Protein AF-A0A4W5QJ21-F1 (afdb_monomer_lite)

Organism: NCBI:txid62062

Sequence (201 aa):
MHASPANLFSSLVFSSLLLSCLVLSCLVLSCLLLSCLLLSSHKVQPLRNSNKGPSMALISRSCSGFLAQLSSLTHHKAFSVSAATAAIQKMTRVRVVDNSPLGSTPWHRAPRVIHVYTKNGVGKVGDRVLLAIKGGKKKALIVGHKMPGKRMNPRFDSNNVVLIEDNGNPTGTRIKVPLPTHLREMEGDYSKLLAIASRFV

Secondary structure (DSSP, 8-state):
-PPPTHHHHHHHHHHHHHHHHHHHHHHHHHHHHHHHHHHHHT----------------------SS--SS-TT------------SSB-TT-B-EE-B--HHHHS--SS--EEEEESSTTS-B-TT-EEEEEETTEEEEEEEEE-SS--STTS---SS-EEEEE-TTS-BSSS-B-SPBPGGGGGGHHHHHHHHHH---B-

Structure (mmCIF, N/CA/C/O backbone):
data_AF-A0A4W5QJ21-F1
#
_entry.id   AF-A0A4W5QJ21-F1
#
loop_
_atom_site.group_PDB
_atom_site.id
_atom_site.type_symbol
_atom_site.label_atom_id
_atom_site.label_alt_id
_atom_site.label_comp_id
_atom_site.label_asym_id
_atom_site.label_entity_id
_atom_site.label_seq_id
_atom_site.pdbx_PDB_ins_code
_atom_site.Cartn_x
_atom_site.Cartn_y
_atom_site.Cartn_z
_atom_site.occupancy
_atom_site.B_iso_or_equiv
_atom_site.auth_seq_id
_atom_site.auth_comp_id
_atom_site.auth_asym_id
_atom_site.auth_atom_id
_atom_site.pdbx_PDB_model_num
ATOM 1 N N . MET A 1 1 ? 68.358 -28.830 59.537 1.00 46.78 1 MET A N 1
ATOM 2 C CA . MET A 1 1 ? 68.152 -28.878 58.074 1.00 46.78 1 MET A CA 1
ATOM 3 C C . MET A 1 1 ? 67.385 -27.629 57.673 1.00 46.78 1 MET A C 1
ATOM 5 O O . MET A 1 1 ? 66.195 -27.532 57.932 1.00 46.78 1 MET A O 1
ATOM 9 N N . HIS A 1 2 ? 68.122 -26.623 57.201 1.00 48.22 2 HIS A N 1
ATOM 10 C CA . HIS A 1 2 ? 67.637 -25.282 56.874 1.00 48.22 2 HIS A CA 1
ATOM 11 C C . HIS A 1 2 ? 66.805 -25.310 55.586 1.00 48.22 2 HIS A C 1
ATOM 13 O O . HIS A 1 2 ? 67.337 -25.626 54.525 1.00 48.22 2 HIS A O 1
ATOM 19 N N . ALA A 1 3 ? 65.521 -24.957 55.663 1.00 54.16 3 ALA A N 1
ATOM 20 C CA . ALA A 1 3 ? 64.726 -24.653 54.478 1.00 54.16 3 ALA A CA 1
ATOM 21 C C . ALA A 1 3 ? 65.191 -23.304 53.904 1.00 54.16 3 ALA A C 1
ATOM 23 O O . ALA A 1 3 ? 65.160 -22.283 54.591 1.00 54.16 3 ALA A O 1
ATOM 24 N N . SER A 1 4 ? 65.675 -23.306 52.662 1.00 57.19 4 SER A N 1
ATOM 25 C CA . SER A 1 4 ? 66.163 -22.110 51.973 1.00 57.19 4 SER A CA 1
ATOM 26 C C . SER A 1 4 ? 65.024 -21.095 51.745 1.00 57.19 4 SER A C 1
ATOM 28 O O . SER A 1 4 ? 63.964 -21.478 51.241 1.00 57.19 4 SER A O 1
ATOM 30 N N . PRO A 1 5 ? 65.226 -19.794 52.037 1.00 59.22 5 PRO A N 1
ATOM 31 C CA . PRO A 1 5 ? 64.175 -18.765 51.981 1.00 59.22 5 PRO A CA 1
ATOM 32 C C . PRO A 1 5 ? 63.635 -18.471 50.565 1.00 59.22 5 PRO A C 1
ATOM 34 O O . PRO A 1 5 ? 62.601 -17.822 50.424 1.00 59.22 5 PRO A O 1
ATOM 37 N N . ALA A 1 6 ? 64.284 -18.984 49.513 1.00 58.16 6 ALA A N 1
ATOM 38 C CA . ALA A 1 6 ? 63.879 -18.793 48.118 1.00 58.16 6 ALA A CA 1
ATOM 39 C C . ALA A 1 6 ? 62.588 -19.550 47.729 1.00 58.16 6 ALA A C 1
ATOM 41 O O . ALA A 1 6 ? 61.830 -19.083 46.878 1.00 58.16 6 ALA A O 1
ATOM 42 N N . ASN A 1 7 ? 62.288 -20.681 48.379 1.00 56.12 7 ASN A N 1
ATOM 43 C CA . ASN A 1 7 ? 61.118 -21.502 48.032 1.00 56.12 7 ASN A CA 1
ATOM 44 C C . ASN A 1 7 ? 59.804 -20.948 48.610 1.00 56.12 7 ASN A C 1
ATOM 46 O O . ASN A 1 7 ? 58.737 -21.162 48.035 1.00 56.12 7 ASN A O 1
ATOM 50 N N . LEU A 1 8 ? 59.872 -20.189 49.711 1.00 57.94 8 LEU A N 1
ATOM 51 C CA . LEU A 1 8 ? 58.692 -19.575 50.325 1.00 57.94 8 LEU A CA 1
ATOM 52 C C . LEU A 1 8 ? 58.179 -18.387 49.494 1.00 57.94 8 LEU A C 1
ATOM 54 O O . LEU A 1 8 ? 56.974 -18.241 49.298 1.00 57.94 8 LEU A O 1
ATOM 58 N N . PHE A 1 9 ? 59.097 -17.580 48.952 1.00 59.62 9 PHE A N 1
ATOM 59 C CA . PHE A 1 9 ? 58.762 -16.426 48.115 1.00 59.62 9 PHE A CA 1
ATOM 60 C C . PHE A 1 9 ? 58.091 -16.839 46.800 1.00 59.62 9 PHE A C 1
ATOM 62 O O . PHE A 1 9 ? 57.066 -16.269 46.437 1.00 59.62 9 PHE A O 1
ATOM 69 N N . SER A 1 10 ? 58.599 -17.874 46.122 1.00 61.25 10 SER A N 1
ATOM 70 C CA . SER A 1 10 ? 57.988 -18.379 44.881 1.00 61.25 10 SER A CA 1
ATOM 71 C C . SER A 1 10 ? 56.571 -18.932 45.113 1.00 61.25 10 SER A C 1
ATOM 73 O O . SER A 1 10 ? 55.642 -18.610 44.374 1.00 61.25 10 SER A O 1
ATOM 75 N N . SER A 1 11 ? 56.365 -19.671 46.210 1.00 61.16 11 SER A N 1
ATOM 76 C CA . SER A 1 11 ? 55.056 -20.202 46.627 1.00 61.16 11 SER A CA 1
ATOM 77 C C . SER A 1 11 ? 54.016 -19.102 46.912 1.00 61.16 11 SER A C 1
ATOM 79 O O . SER A 1 11 ? 52.852 -19.203 46.512 1.00 61.16 11 SER A O 1
ATOM 81 N N . LEU A 1 12 ? 54.422 -18.022 47.588 1.00 61.88 12 LEU A N 1
ATOM 82 C CA . LEU A 1 12 ? 53.555 -16.875 47.894 1.00 61.88 12 LEU A CA 1
ATOM 83 C C . LEU A 1 12 ? 53.191 -16.056 46.642 1.00 61.88 12 LEU A C 1
ATOM 85 O O . LEU A 1 12 ? 52.054 -15.601 46.498 1.00 61.88 12 LEU A O 1
ATOM 89 N N . VAL A 1 13 ? 54.119 -15.910 45.694 1.00 66.88 13 VAL A N 1
ATOM 90 C CA . VAL A 1 13 ? 53.849 -15.221 44.420 1.00 66.88 13 VAL A CA 1
ATOM 91 C C . VAL A 1 13 ? 52.933 -16.061 43.522 1.00 66.88 13 VAL A C 1
ATOM 93 O O . VAL A 1 13 ? 52.013 -15.528 42.907 1.00 66.88 13 VAL A O 1
ATOM 96 N N . PHE A 1 14 ? 53.105 -17.385 43.495 1.00 68.44 14 PHE A N 1
ATOM 97 C CA . PHE A 1 14 ? 52.260 -18.266 42.685 1.00 68.44 14 PHE A CA 1
ATOM 98 C C . PHE A 1 14 ? 50.820 -18.349 43.218 1.00 68.44 14 PHE A C 1
ATOM 100 O O . PHE A 1 14 ? 49.860 -18.288 42.450 1.00 68.44 14 PHE A O 1
ATOM 107 N N . SER A 1 15 ? 50.650 -18.415 44.542 1.00 69.62 15 SER A N 1
ATOM 108 C CA . SER A 1 15 ? 49.324 -18.423 45.178 1.00 69.62 15 SER A CA 1
ATOM 109 C C . SER A 1 15 ? 48.580 -17.092 45.026 1.00 69.62 15 SER A C 1
ATOM 111 O O . SER A 1 15 ? 47.376 -17.100 44.769 1.00 69.62 15 SER A O 1
ATOM 113 N N . SER A 1 16 ? 49.275 -15.952 45.098 1.00 67.44 16 SER A N 1
ATOM 114 C CA . SER A 1 16 ? 48.667 -14.630 44.875 1.00 67.44 16 SER A CA 1
ATOM 115 C C . SER A 1 16 ? 48.273 -14.387 43.413 1.00 67.44 16 SER A C 1
ATOM 117 O O . SER A 1 16 ? 47.190 -13.853 43.158 1.00 67.44 16 SER A O 1
ATOM 119 N N . LEU A 1 17 ? 49.072 -14.852 42.443 1.00 67.75 17 LEU A N 1
ATOM 120 C CA . LEU A 1 17 ? 48.701 -14.800 41.023 1.00 67.75 17 LEU A CA 1
ATOM 121 C C . LEU A 1 17 ? 47.445 -15.634 40.737 1.00 67.75 17 LEU A C 1
ATOM 123 O O . LEU A 1 17 ? 46.527 -15.145 40.077 1.00 67.75 17 LEU A O 1
ATOM 127 N N . LEU A 1 18 ? 47.357 -16.849 41.286 1.00 72.06 18 LEU A N 1
ATOM 128 C CA . LEU A 1 18 ? 46.180 -17.709 41.123 1.00 72.06 18 LEU A CA 1
ATOM 129 C C . LEU A 1 18 ? 44.924 -17.105 41.765 1.00 72.06 18 LEU A C 1
ATOM 131 O O . LEU A 1 18 ? 43.860 -17.117 41.142 1.00 72.06 18 LEU A O 1
ATOM 135 N N . LEU A 1 19 ? 45.044 -16.514 42.960 1.00 72.50 19 LEU A N 1
ATOM 136 C CA . LEU A 1 19 ? 43.925 -15.832 43.617 1.00 72.50 19 LEU A CA 1
ATOM 137 C C . LEU A 1 19 ? 43.445 -14.624 42.804 1.00 72.50 19 LEU A C 1
ATOM 139 O O . LEU A 1 19 ? 42.242 -14.449 42.624 1.00 72.50 19 LEU A O 1
ATOM 143 N N . SER A 1 20 ? 44.366 -13.828 42.253 1.00 73.62 20 SER A N 1
ATOM 144 C CA . SER A 1 20 ? 44.002 -12.681 41.413 1.00 73.62 20 SER A CA 1
ATOM 145 C C . SER A 1 20 ? 43.279 -13.112 40.129 1.00 73.62 20 SER A C 1
ATOM 147 O O . SER A 1 20 ? 42.248 -12.538 39.782 1.00 73.62 20 SER A O 1
ATOM 149 N N . CYS A 1 21 ? 43.727 -14.191 39.477 1.00 64.75 21 CYS A N 1
ATOM 150 C CA . CYS A 1 21 ? 43.084 -14.726 38.274 1.00 64.75 21 CYS A CA 1
ATOM 151 C C . CYS A 1 21 ? 41.678 -15.276 38.558 1.00 64.75 21 CYS A C 1
ATOM 153 O O . CYS A 1 21 ? 40.754 -15.085 37.758 1.00 64.75 21 CYS A O 1
ATOM 155 N N . LEU A 1 22 ? 41.486 -15.928 39.708 1.00 71.88 22 LEU A N 1
ATOM 156 C CA . LEU A 1 22 ? 40.178 -16.440 40.112 1.00 71.88 22 LEU A CA 1
ATOM 157 C C . LEU A 1 22 ? 39.193 -15.295 40.402 1.00 71.88 22 LEU A C 1
ATOM 159 O O . LEU A 1 22 ? 38.038 -15.354 39.989 1.00 71.88 22 LEU A O 1
ATOM 163 N N . VAL A 1 23 ? 39.655 -14.208 41.027 1.00 77.62 23 VAL A N 1
ATOM 164 C CA . VAL A 1 23 ? 38.819 -13.026 41.293 1.00 77.62 23 VAL A CA 1
ATOM 165 C C . VAL A 1 23 ? 38.463 -12.287 39.999 1.00 77.62 23 VAL A C 1
ATOM 167 O O . VAL A 1 23 ? 37.296 -11.946 39.800 1.00 77.62 23 VAL A O 1
ATOM 170 N N . LEU A 1 24 ? 39.421 -12.089 39.083 1.00 71.44 24 LEU A N 1
ATOM 171 C CA . LEU A 1 24 ? 39.154 -11.429 37.799 1.00 71.44 24 LEU A CA 1
ATOM 172 C C . LEU A 1 24 ? 38.172 -12.232 36.935 1.00 71.44 24 LEU A C 1
ATOM 174 O O . LEU A 1 24 ? 37.243 -11.657 36.368 1.00 71.44 24 LEU A O 1
ATOM 178 N N . SER A 1 25 ? 38.326 -13.557 36.865 1.00 73.75 25 SER A N 1
ATOM 179 C CA . SER A 1 25 ? 37.395 -14.409 36.114 1.00 73.75 25 SER A CA 1
ATOM 180 C C . SER A 1 25 ? 35.981 -14.392 36.711 1.00 73.75 25 SER A C 1
ATOM 182 O O . SER A 1 25 ? 35.011 -14.284 35.960 1.00 73.75 25 SER A O 1
ATOM 184 N N . CYS A 1 26 ? 35.842 -14.383 38.042 1.00 66.38 26 CYS A N 1
ATOM 185 C CA . CYS A 1 26 ? 34.543 -14.266 38.714 1.00 66.38 26 CYS A CA 1
ATOM 186 C C . CYS A 1 26 ? 33.870 -12.901 38.494 1.00 66.38 26 CYS A C 1
ATOM 188 O O . CYS A 1 26 ? 32.649 -12.831 38.314 1.00 66.38 26 CYS A O 1
ATOM 190 N N . LEU A 1 27 ? 34.642 -11.810 38.475 1.00 72.25 27 LEU A N 1
ATOM 191 C CA . LEU A 1 27 ? 34.108 -10.470 38.231 1.00 72.25 27 LEU A CA 1
ATOM 192 C C . LEU A 1 27 ? 33.607 -10.325 36.786 1.00 72.25 27 LEU A C 1
ATOM 194 O O . LEU A 1 27 ? 32.530 -9.780 36.553 1.00 72.25 27 LEU A O 1
ATOM 198 N N . VAL A 1 28 ? 34.327 -10.889 35.812 1.00 78.69 28 VAL A N 1
ATOM 199 C CA . VAL A 1 28 ? 33.892 -10.889 34.406 1.00 78.69 28 VAL A CA 1
ATOM 200 C C . VAL A 1 28 ? 32.636 -11.744 34.223 1.00 78.69 28 VAL A C 1
ATOM 202 O O . VAL A 1 28 ? 31.694 -11.309 33.558 1.00 78.69 28 VAL A O 1
ATOM 205 N N . LEU A 1 29 ? 32.574 -12.924 34.850 1.00 73.06 29 LEU A N 1
ATOM 206 C CA . LEU A 1 29 ? 31.425 -13.825 34.732 1.00 73.06 29 LEU A CA 1
ATOM 207 C C . LEU A 1 29 ? 30.160 -13.232 35.373 1.00 73.06 29 LEU A C 1
ATOM 209 O O . LEU A 1 29 ? 29.079 -13.301 34.789 1.00 73.06 29 LEU A O 1
ATOM 213 N N . SER A 1 30 ? 30.292 -12.588 36.537 1.00 75.06 30 SER A N 1
ATOM 214 C CA . SER A 1 30 ? 29.173 -11.894 37.191 1.00 75.06 30 SER A CA 1
ATOM 215 C C . SER A 1 30 ? 28.701 -10.671 36.396 1.00 75.06 30 SER A C 1
ATOM 217 O O . SER A 1 30 ? 27.494 -10.481 36.249 1.00 75.06 30 SER A O 1
ATOM 219 N N . CYS A 1 31 ? 29.610 -9.896 35.794 1.00 61.59 31 CYS A N 1
ATOM 220 C CA . CYS A 1 31 ? 29.249 -8.774 34.918 1.00 61.59 31 CYS A CA 1
ATOM 221 C C . CYS A 1 31 ? 28.533 -9.235 33.637 1.00 61.59 31 CYS A C 1
ATOM 223 O O . CYS A 1 31 ? 27.565 -8.606 33.192 1.00 61.59 31 CYS A O 1
ATOM 225 N N . LEU A 1 32 ? 28.966 -10.356 33.051 1.00 66.56 32 LEU A N 1
ATOM 226 C CA . LEU A 1 32 ? 28.324 -10.929 31.869 1.00 66.56 32 LEU A CA 1
ATOM 227 C C . LEU A 1 32 ? 26.920 -11.463 32.198 1.00 66.56 32 LEU A C 1
ATOM 229 O O . LEU A 1 32 ? 25.979 -11.242 31.440 1.00 66.56 32 LEU A O 1
ATOM 233 N N . LEU A 1 33 ? 26.740 -12.084 33.367 1.00 71.75 33 LEU A N 1
ATOM 234 C CA . LEU A 1 33 ? 25.422 -12.518 33.839 1.00 71.75 33 LEU A CA 1
ATOM 235 C C . LEU A 1 33 ? 24.490 -11.336 34.135 1.00 71.75 33 LEU A C 1
ATOM 237 O O . LEU A 1 33 ? 23.324 -11.364 33.736 1.00 71.75 33 LEU A O 1
ATOM 241 N N . LEU A 1 34 ? 24.991 -10.279 34.780 1.00 66.69 34 LEU A N 1
ATOM 242 C CA . LEU A 1 34 ? 24.184 -9.110 35.136 1.00 66.69 34 LEU A CA 1
ATOM 243 C C . LEU A 1 34 ? 23.750 -8.312 33.896 1.00 66.69 34 LEU A C 1
ATOM 245 O O . LEU A 1 34 ? 22.599 -7.887 33.802 1.00 66.69 34 LEU A O 1
ATOM 249 N N . SER A 1 35 ? 24.631 -8.177 32.901 1.00 65.19 35 SER A N 1
ATOM 250 C CA . SER A 1 35 ? 24.286 -7.572 31.607 1.00 65.19 35 SER A CA 1
ATOM 251 C C . SER A 1 35 ? 23.267 -8.411 30.825 1.00 65.19 35 SER A C 1
ATOM 253 O O . SER A 1 35 ? 22.330 -7.846 30.260 1.00 65.19 35 SER A O 1
ATOM 255 N N . CYS A 1 36 ? 23.355 -9.746 30.862 1.00 56.75 36 CYS A N 1
ATOM 256 C CA . CYS A 1 36 ? 22.352 -10.636 30.261 1.00 56.75 36 CYS A CA 1
ATOM 257 C C . CYS A 1 36 ? 20.976 -10.548 30.956 1.00 56.75 36 CYS A C 1
ATOM 259 O O . CYS A 1 36 ? 19.933 -10.571 30.290 1.00 56.75 36 CYS A O 1
ATOM 261 N N . LEU A 1 37 ? 20.956 -10.406 32.286 1.00 59.94 37 LEU A N 1
ATOM 262 C CA . LEU A 1 37 ? 19.738 -10.194 33.082 1.00 59.94 37 LEU A CA 1
ATOM 263 C C . LEU A 1 37 ? 19.096 -8.823 32.813 1.00 59.94 37 LEU A C 1
ATOM 265 O O . LEU A 1 37 ? 17.871 -8.729 32.674 1.00 59.94 37 LEU A O 1
ATOM 269 N N . LEU A 1 38 ? 19.904 -7.769 32.661 1.00 56.91 38 LEU A N 1
ATOM 270 C CA . LEU A 1 38 ? 19.413 -6.438 32.292 1.00 56.91 38 LEU A CA 1
ATOM 271 C C . LEU A 1 38 ? 18.863 -6.401 30.862 1.00 56.91 38 LEU A C 1
ATOM 273 O O . LEU A 1 38 ? 17.805 -5.813 30.629 1.00 56.91 38 LEU A O 1
ATOM 277 N N . LEU A 1 39 ? 19.502 -7.096 29.915 1.00 56.16 39 LEU A N 1
ATOM 278 C CA . LEU A 1 39 ? 19.000 -7.192 28.542 1.00 56.16 39 LEU A CA 1
ATOM 279 C C . LEU A 1 39 ? 17.694 -8.001 28.452 1.00 56.16 39 LEU A C 1
ATOM 281 O O . LEU A 1 39 ? 16.846 -7.706 27.609 1.00 56.16 39 LEU A O 1
ATOM 285 N N . SER A 1 40 ? 17.483 -8.964 29.359 1.00 51.50 40 SER A N 1
ATOM 286 C CA . SER A 1 40 ? 16.204 -9.681 29.484 1.00 51.50 40 SER A CA 1
ATOM 287 C C . SER A 1 40 ? 15.079 -8.813 30.062 1.00 51.50 40 SER A C 1
ATOM 289 O O . SER A 1 40 ? 13.920 -8.993 29.687 1.00 51.50 40 SER A O 1
ATOM 291 N N . SER A 1 41 ? 15.401 -7.842 30.923 1.00 51.81 41 SER A N 1
ATOM 292 C CA . SER A 1 41 ? 14.412 -6.940 31.539 1.00 51.81 41 SER A CA 1
ATOM 293 C C . SER A 1 41 ? 13.955 -5.801 30.620 1.00 51.81 41 SER A C 1
ATOM 295 O O . SER A 1 41 ? 12.899 -5.217 30.850 1.00 51.81 41 SER A O 1
ATOM 297 N N . HIS A 1 42 ? 14.685 -5.505 29.538 1.00 41.44 42 HIS A N 1
ATOM 298 C CA . HIS A 1 42 ? 14.342 -4.407 28.627 1.00 41.44 42 HIS A CA 1
ATOM 299 C C . HIS A 1 42 ? 13.381 -4.796 27.490 1.00 41.44 42 HIS A C 1
ATOM 301 O O . HIS A 1 42 ? 13.282 -4.096 26.474 1.00 41.44 42 HIS A O 1
ATOM 307 N N . LYS A 1 43 ? 12.615 -5.887 27.651 1.00 40.31 43 LYS A N 1
ATOM 308 C CA . LYS A 1 43 ? 11.473 -6.182 26.778 1.00 40.31 43 LYS A CA 1
ATOM 309 C C . LYS A 1 43 ? 10.365 -5.165 27.060 1.00 40.31 43 LYS A C 1
ATOM 311 O O . LYS A 1 43 ? 9.488 -5.365 27.893 1.00 40.31 43 LYS A O 1
ATOM 316 N N . VAL A 1 44 ? 10.480 -4.052 26.340 1.00 43.06 44 VAL A N 1
ATOM 317 C CA . VAL A 1 44 ? 9.519 -2.963 26.193 1.00 43.06 44 VAL A CA 1
ATOM 318 C C . VAL A 1 44 ? 8.089 -3.503 26.202 1.00 43.06 44 VAL A C 1
ATOM 320 O O . VAL A 1 44 ? 7.734 -4.417 25.454 1.00 43.06 44 VAL A O 1
ATOM 323 N N . GLN A 1 45 ? 7.299 -2.903 27.085 1.00 37.06 45 GLN A N 1
ATOM 324 C CA . GLN A 1 45 ? 5.882 -3.138 27.310 1.00 37.06 45 GLN A CA 1
ATOM 325 C C . GLN A 1 45 ? 5.098 -3.181 25.986 1.00 37.06 45 GLN A C 1
ATOM 327 O O . GLN A 1 45 ? 5.108 -2.198 25.242 1.00 37.06 45 GLN A O 1
ATOM 332 N N . PRO A 1 46 ? 4.339 -4.248 25.688 1.00 37.53 46 PRO A N 1
ATOM 333 C CA . PRO A 1 46 ? 3.171 -4.099 24.846 1.00 37.53 46 PRO A CA 1
ATOM 334 C C . PRO A 1 46 ? 2.030 -3.546 25.707 1.00 37.53 46 PRO A C 1
ATOM 336 O O . PRO A 1 46 ? 1.740 -4.058 26.790 1.00 37.53 46 PRO A O 1
ATOM 339 N N . LEU A 1 47 ? 1.392 -2.487 25.208 1.00 42.12 47 LEU A N 1
ATOM 340 C CA . LEU A 1 47 ? 0.149 -1.927 25.732 1.00 42.12 47 LEU A CA 1
ATOM 341 C C . LEU A 1 47 ? -0.844 -3.048 26.069 1.00 42.12 47 LEU A C 1
ATOM 343 O O . LEU A 1 47 ? -1.329 -3.776 25.201 1.00 42.12 47 LEU A O 1
ATOM 347 N N . ARG A 1 48 ? -1.107 -3.171 27.370 1.00 35.53 48 ARG A N 1
ATOM 348 C CA . ARG A 1 48 ? -2.058 -4.082 28.000 1.00 35.53 48 ARG A CA 1
ATOM 349 C C . ARG A 1 48 ? -3.470 -3.681 27.566 1.00 35.53 48 ARG A C 1
ATOM 351 O O . ARG A 1 48 ? -4.021 -2.730 28.109 1.00 35.53 48 ARG A O 1
ATOM 358 N N . ASN A 1 49 ? -4.058 -4.399 26.606 1.00 35.34 49 ASN A N 1
ATOM 359 C CA . ASN A 1 49 ? -5.500 -4.336 26.375 1.00 35.34 49 ASN A CA 1
ATOM 360 C C . ASN A 1 49 ? -6.181 -5.483 27.127 1.00 35.34 49 ASN A C 1
ATOM 362 O O . ASN A 1 49 ? -5.843 -6.653 26.951 1.00 35.34 49 ASN A O 1
ATOM 366 N N . SER A 1 50 ? -7.100 -5.103 28.006 1.00 44.31 50 SER A N 1
ATOM 367 C CA . SER A 1 50 ? -7.888 -5.981 28.861 1.00 44.31 50 SER A CA 1
ATOM 368 C C . SER A 1 50 ? -8.850 -6.810 28.017 1.00 44.31 50 SER A C 1
ATOM 370 O O . SER A 1 50 ? -9.680 -6.241 27.319 1.00 44.31 50 SER A O 1
ATOM 372 N N . ASN A 1 51 ? -8.752 -8.137 28.098 1.00 37.06 51 ASN A N 1
ATOM 373 C CA . ASN A 1 51 ? -9.900 -9.036 28.009 1.00 37.06 51 ASN A CA 1
ATOM 374 C C . ASN A 1 51 ? -9.580 -10.315 28.789 1.00 37.06 51 ASN A C 1
ATOM 376 O O . ASN A 1 51 ? -8.564 -10.971 28.568 1.00 37.06 51 ASN A O 1
ATOM 380 N N . LYS A 1 52 ? -10.434 -10.582 29.776 1.00 41.00 52 LYS A N 1
ATOM 381 C CA . LYS A 1 52 ? -10.329 -11.631 30.790 1.00 41.00 52 LYS A CA 1
ATOM 382 C C . LYS A 1 52 ? -10.614 -13.017 30.196 1.00 41.00 52 LYS A C 1
ATOM 384 O O . LYS A 1 52 ? -11.533 -13.166 29.400 1.00 41.00 52 LYS A O 1
ATOM 389 N N . GLY A 1 53 ? -9.894 -14.018 30.696 1.00 32.91 53 GLY A N 1
ATOM 390 C CA . GLY A 1 53 ? -10.227 -15.445 30.647 1.00 32.91 53 GLY A CA 1
ATOM 391 C C . GLY A 1 53 ? -9.354 -16.181 31.679 1.00 32.91 53 GLY A C 1
ATOM 392 O O . GLY A 1 53 ? -8.150 -15.921 31.689 1.00 32.91 53 GLY A O 1
ATOM 393 N N . PRO A 1 54 ? -9.908 -16.988 32.606 1.00 42.56 54 PRO A N 1
ATOM 394 C CA . PRO A 1 54 ? -9.165 -17.466 33.770 1.00 42.56 54 PRO A CA 1
ATOM 395 C C . PRO A 1 54 ? -8.550 -18.865 33.586 1.00 42.56 54 PRO A C 1
ATOM 397 O O . PRO A 1 54 ? -9.075 -19.693 32.854 1.00 42.56 54 PRO A O 1
ATOM 400 N N . SER A 1 55 ? -7.505 -19.102 34.386 1.00 33.81 55 SER A N 1
ATOM 401 C CA . SER A 1 55 ? -7.113 -20.376 35.013 1.00 33.81 55 SER A CA 1
ATOM 402 C C . SER A 1 55 ? -6.606 -21.531 34.135 1.00 33.81 55 SER A C 1
ATOM 404 O O . SER A 1 55 ? -7.353 -22.147 33.389 1.00 33.81 55 SER A O 1
ATOM 406 N N . MET A 1 56 ? -5.343 -21.925 34.326 1.00 33.75 56 MET A N 1
ATOM 407 C CA . MET A 1 56 ? -4.982 -23.010 35.256 1.00 33.75 56 MET A CA 1
ATOM 408 C C . MET A 1 56 ? -3.456 -23.061 35.406 1.00 33.75 56 MET A C 1
ATOM 410 O O . MET A 1 56 ? -2.705 -23.053 34.433 1.00 33.75 56 MET A O 1
ATOM 414 N N . ALA A 1 57 ? -3.016 -23.044 36.659 1.00 36.47 57 ALA A N 1
ATOM 415 C CA . ALA A 1 57 ? -1.625 -23.079 37.073 1.00 36.47 57 ALA A CA 1
ATOM 416 C C . ALA A 1 57 ? -1.124 -24.518 37.283 1.00 36.47 57 ALA A C 1
ATOM 418 O O . ALA A 1 57 ? -1.915 -25.436 37.476 1.00 36.47 57 ALA A O 1
ATOM 419 N N . LEU A 1 58 ? 0.207 -24.614 37.380 1.00 40.62 58 LEU A N 1
ATOM 420 C CA . LEU A 1 58 ? 1.013 -25.669 38.005 1.00 40.62 58 LEU A CA 1
ATOM 421 C C . LEU A 1 58 ? 1.118 -27.022 37.287 1.00 40.62 58 LEU A C 1
ATOM 423 O O . LEU A 1 58 ? 0.216 -27.838 37.390 1.00 40.62 58 LEU A O 1
ATOM 427 N N . ILE A 1 59 ? 2.321 -27.327 36.774 1.00 40.81 59 ILE A N 1
ATOM 428 C CA . ILE A 1 59 ? 3.031 -28.565 37.143 1.00 40.81 59 ILE A CA 1
ATOM 429 C C . ILE A 1 59 ? 4.511 -28.248 37.412 1.00 40.81 59 ILE A C 1
ATOM 431 O O . ILE A 1 59 ? 5.154 -27.437 36.750 1.00 40.81 59 ILE A O 1
ATOM 435 N N . SER A 1 60 ? 4.969 -28.881 38.484 1.00 37.62 60 SER A N 1
ATOM 436 C CA . SER A 1 60 ? 6.197 -28.749 39.251 1.00 37.62 60 SER A CA 1
ATOM 437 C C . SER A 1 60 ? 7.450 -29.345 38.587 1.00 37.62 60 SER A C 1
ATOM 439 O O . SER A 1 60 ? 7.385 -30.349 37.892 1.00 37.62 60 SER A O 1
ATOM 441 N N . ARG A 1 61 ? 8.579 -28.690 38.894 1.00 39.50 61 ARG A N 1
ATOM 442 C CA . ARG A 1 61 ? 9.950 -29.151 39.217 1.00 39.50 61 ARG A CA 1
ATOM 443 C C . ARG A 1 61 ? 10.442 -30.550 38.782 1.00 39.50 61 ARG A C 1
ATOM 445 O O . ARG A 1 61 ? 9.808 -31.568 39.004 1.00 39.50 61 ARG A O 1
ATOM 452 N N . SER A 1 62 ? 11.729 -30.505 38.416 1.00 43.50 62 SER A N 1
ATOM 453 C CA . SER A 1 62 ? 12.785 -31.531 38.425 1.00 43.50 62 SER A CA 1
ATOM 454 C C . SER A 1 62 ? 12.803 -32.575 37.309 1.00 43.50 62 SER A C 1
ATOM 456 O O . SER A 1 62 ? 12.286 -33.675 37.449 1.00 43.50 62 SER A O 1
ATOM 458 N N . CYS A 1 63 ? 13.575 -32.269 36.267 1.00 35.97 63 CYS A N 1
ATOM 459 C CA . CYS A 1 63 ? 14.475 -33.241 35.649 1.00 35.97 63 CYS A CA 1
ATOM 460 C C . CYS A 1 63 ? 15.736 -32.497 35.208 1.00 35.97 63 CYS A C 1
ATOM 462 O O . CYS A 1 63 ? 15.783 -31.850 34.162 1.00 35.97 63 CYS A O 1
ATOM 464 N N . SER A 1 64 ? 16.734 -32.528 36.086 1.00 43.59 64 SER A N 1
ATOM 465 C CA . SER A 1 64 ? 18.088 -32.076 35.804 1.00 43.59 64 SER A CA 1
ATOM 466 C C . SER A 1 64 ? 18.771 -33.086 34.887 1.00 43.59 64 SER A C 1
ATOM 468 O O . SER A 1 64 ? 18.811 -34.268 35.200 1.00 43.59 64 SER A O 1
ATOM 470 N N . GLY A 1 65 ? 19.302 -32.571 33.779 1.00 46.53 65 GLY A N 1
ATOM 471 C CA . GLY A 1 65 ? 20.524 -33.020 33.114 1.00 46.53 65 GLY A CA 1
ATOM 472 C C . GLY A 1 65 ? 20.693 -34.511 32.844 1.00 46.53 65 GLY A C 1
ATOM 473 O O . GLY A 1 65 ? 21.260 -35.196 33.675 1.00 46.53 65 GLY A O 1
ATOM 474 N N . PHE A 1 66 ? 20.345 -34.957 31.632 1.00 40.44 66 PHE A N 1
ATOM 475 C CA . PHE A 1 66 ? 21.186 -35.884 30.846 1.00 40.44 66 PHE A CA 1
ATOM 476 C C . PHE A 1 66 ? 20.770 -35.963 29.356 1.00 40.44 66 PHE A C 1
ATOM 478 O O . PHE A 1 66 ? 20.846 -37.010 28.729 1.00 40.44 66 PHE A O 1
ATOM 485 N N . LEU A 1 67 ? 20.318 -34.848 28.761 1.00 42.72 67 LEU A N 1
ATOM 486 C CA . LEU A 1 67 ? 19.993 -34.748 27.321 1.00 42.72 67 LEU A CA 1
ATOM 487 C C . LEU A 1 67 ? 20.441 -33.405 26.700 1.00 42.72 67 LEU A C 1
ATOM 489 O O . LEU A 1 67 ? 19.842 -32.909 25.752 1.00 42.72 67 LEU A O 1
ATOM 493 N N . ALA A 1 68 ? 21.497 -32.782 27.230 1.00 43.53 68 ALA A N 1
ATOM 494 C CA . ALA A 1 68 ? 21.960 -31.463 26.778 1.00 43.53 68 ALA A CA 1
ATOM 495 C C . ALA A 1 68 ? 23.087 -31.506 25.722 1.00 43.53 68 ALA A C 1
ATOM 497 O O . ALA A 1 68 ? 23.767 -30.501 25.534 1.00 43.53 68 ALA A O 1
ATOM 498 N N . GLN A 1 69 ? 23.312 -32.636 25.034 1.00 45.81 69 GLN A N 1
ATOM 499 C CA . GLN A 1 69 ?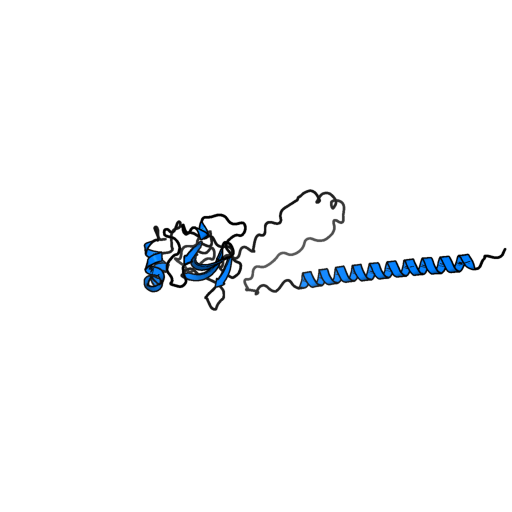 24.501 -32.802 24.179 1.00 45.81 69 GLN A CA 1
ATOM 500 C C . GLN A 1 69 ? 24.234 -33.337 22.761 1.00 45.81 69 GLN A C 1
ATOM 502 O O . GLN A 1 69 ? 25.082 -34.002 22.179 1.00 45.81 69 GLN A O 1
ATOM 507 N N . LEU A 1 70 ? 23.079 -33.004 22.169 1.00 44.94 70 LEU A N 1
ATOM 508 C CA . LEU A 1 70 ? 22.750 -33.345 20.769 1.00 44.94 70 LEU A CA 1
ATOM 509 C C . LEU A 1 70 ? 22.071 -32.214 19.968 1.00 44.94 70 LEU A C 1
ATOM 511 O O . LEU A 1 70 ? 21.542 -32.447 18.888 1.00 44.94 70 LEU A O 1
ATOM 515 N N . SER A 1 71 ? 22.106 -30.965 20.436 1.00 47.09 71 SER A N 1
ATOM 516 C CA . SER A 1 71 ? 21.465 -29.825 19.751 1.00 47.09 71 SER A CA 1
ATOM 517 C C . SER A 1 71 ? 22.357 -29.089 18.732 1.00 47.09 71 SER A C 1
ATOM 519 O O . SER A 1 71 ? 21.914 -28.120 18.118 1.00 47.09 71 SER A O 1
ATOM 521 N N . SER A 1 72 ? 23.593 -29.545 18.488 1.00 50.69 72 SER A N 1
ATOM 522 C CA . SER A 1 72 ? 24.566 -28.835 17.632 1.00 50.69 72 SER A CA 1
ATOM 523 C C . SER A 1 72 ? 24.436 -29.086 16.115 1.00 50.69 72 SER A C 1
ATOM 525 O O . SER A 1 72 ? 25.249 -28.566 15.354 1.00 50.69 72 SER A O 1
ATOM 527 N N . LEU A 1 73 ? 23.441 -29.841 15.632 1.00 51.06 73 LEU A N 1
ATOM 528 C CA . LEU A 1 73 ? 23.279 -30.132 14.192 1.00 51.06 73 LEU A CA 1
ATOM 529 C C . LEU A 1 73 ? 21.932 -29.721 13.599 1.00 51.06 73 LEU A C 1
ATOM 531 O O . LEU A 1 73 ? 21.549 -30.179 12.526 1.00 51.06 73 LEU A O 1
ATOM 535 N N . THR A 1 74 ? 21.230 -28.789 14.231 1.00 52.53 74 THR A N 1
ATOM 536 C CA . THR A 1 74 ? 20.116 -28.122 13.565 1.00 52.53 74 THR A CA 1
ATOM 537 C C . THR A 1 74 ? 20.457 -26.659 13.362 1.00 52.53 74 THR A C 1
ATOM 539 O O . THR A 1 74 ? 20.184 -25.814 14.214 1.00 52.53 74 THR A O 1
ATOM 542 N N . HIS A 1 75 ? 21.014 -26.341 12.190 1.00 45.81 75 HIS A N 1
ATOM 543 C CA . HIS A 1 75 ? 20.924 -25.005 11.601 1.00 45.81 75 HIS A CA 1
ATOM 544 C C . HIS A 1 75 ? 19.448 -24.692 11.289 1.00 45.81 75 HIS A C 1
ATOM 546 O O . HIS A 1 75 ? 19.047 -24.510 10.141 1.00 45.81 75 HIS A O 1
ATOM 552 N N . HIS A 1 76 ? 18.605 -24.611 12.318 1.00 51.62 76 HIS A N 1
ATOM 553 C CA . HIS A 1 76 ? 17.319 -23.960 12.189 1.00 51.62 76 HIS A CA 1
ATOM 554 C C . HIS A 1 76 ? 17.623 -22.480 11.988 1.00 51.62 76 HIS A C 1
ATOM 556 O O . HIS A 1 76 ? 17.917 -21.744 12.929 1.00 51.62 76 HIS A O 1
ATOM 562 N N . LYS A 1 77 ? 17.596 -22.034 10.727 1.00 50.03 77 LYS A N 1
ATOM 563 C CA . LYS A 1 77 ? 17.452 -20.614 10.417 1.00 50.03 77 LYS A CA 1
ATOM 564 C C . LYS A 1 77 ? 16.252 -20.139 11.231 1.00 50.03 77 LYS A C 1
ATOM 566 O O . LYS A 1 77 ? 15.134 -20.584 10.985 1.00 50.03 77 LYS A O 1
ATOM 571 N N . ALA A 1 78 ? 16.483 -19.276 12.217 1.00 51.56 78 ALA A N 1
ATOM 572 C CA . ALA A 1 78 ? 15.401 -18.617 12.922 1.00 51.56 78 ALA A CA 1
ATOM 573 C C . ALA A 1 78 ? 14.617 -17.822 11.875 1.00 51.56 78 ALA A C 1
ATOM 575 O O . ALA A 1 78 ? 15.058 -16.769 11.405 1.00 51.56 78 ALA A O 1
ATOM 576 N N . PHE A 1 79 ? 13.484 -18.365 11.430 1.00 58.59 79 PHE A N 1
ATOM 577 C CA . PHE A 1 79 ? 12.590 -17.638 10.553 1.00 58.59 79 PHE A CA 1
ATOM 578 C C . PHE A 1 79 ? 12.173 -16.390 11.317 1.00 58.59 79 PHE A C 1
ATOM 580 O O . PHE A 1 79 ? 11.565 -16.469 12.382 1.00 58.59 79 PHE A O 1
ATOM 587 N N . SER A 1 80 ? 12.530 -15.220 10.787 1.00 49.44 80 SER A N 1
ATOM 588 C CA . SER A 1 80 ? 12.029 -13.952 11.302 1.00 49.44 80 SER A CA 1
ATOM 589 C C . SER A 1 80 ? 10.529 -13.906 11.013 1.00 49.44 80 SER A C 1
ATOM 591 O O . SER A 1 80 ? 10.089 -13.377 9.989 1.00 49.44 80 SER A O 1
ATOM 593 N N . VAL A 1 81 ? 9.730 -14.514 11.880 1.00 53.19 81 VAL A N 1
ATOM 594 C CA . VAL A 1 81 ? 8.290 -14.316 11.940 1.00 53.19 81 VAL A CA 1
ATOM 595 C C . VAL A 1 81 ? 8.082 -13.067 12.784 1.00 53.19 81 VAL A C 1
ATOM 597 O O . VAL A 1 81 ? 8.215 -13.071 14.002 1.00 53.19 81 VAL A O 1
ATOM 600 N N . SER A 1 82 ? 7.847 -11.932 12.124 1.00 56.84 82 SER A N 1
ATOM 601 C CA . SER A 1 82 ? 7.291 -10.776 12.830 1.00 56.84 82 SER A CA 1
ATOM 602 C C . SER A 1 82 ? 5.993 -11.232 13.507 1.00 56.84 82 SER A C 1
ATOM 604 O O . SER A 1 82 ? 5.262 -12.020 12.904 1.00 56.84 82 SER A O 1
ATOM 606 N N . ALA A 1 83 ? 5.731 -10.781 14.741 1.00 60.28 83 ALA A N 1
ATOM 607 C CA . ALA A 1 83 ? 4.498 -11.115 15.455 1.00 60.28 83 ALA A CA 1
ATOM 608 C C . ALA A 1 83 ? 3.296 -10.942 14.516 1.00 60.28 83 ALA A C 1
ATOM 610 O O . ALA A 1 83 ? 3.250 -9.967 13.762 1.00 60.28 83 ALA A O 1
ATOM 611 N N . ALA A 1 84 ? 2.368 -11.903 14.520 1.00 60.94 84 ALA A N 1
ATOM 612 C CA . ALA A 1 84 ? 1.221 -11.929 13.618 1.00 60.94 84 ALA A CA 1
ATOM 613 C C . ALA A 1 84 ? 0.200 -10.842 13.999 1.00 60.94 84 ALA A C 1
ATOM 615 O O . ALA A 1 84 ? -0.908 -11.122 14.446 1.00 60.94 84 ALA A O 1
ATOM 616 N N . THR A 1 85 ? 0.578 -9.576 13.851 1.00 67.94 85 THR A N 1
ATOM 617 C CA . THR A 1 85 ? -0.319 -8.445 14.030 1.00 67.94 85 THR A CA 1
ATOM 618 C C . THR A 1 85 ? -1.263 -8.406 12.840 1.00 67.94 85 THR A C 1
ATOM 620 O O . THR A 1 85 ? -0.849 -8.200 11.699 1.00 67.94 85 THR A O 1
ATOM 623 N N . ALA A 1 86 ? -2.546 -8.642 13.110 1.00 80.62 86 ALA A N 1
ATOM 624 C CA . ALA A 1 86 ? -3.586 -8.589 12.089 1.00 80.62 86 ALA A CA 1
ATOM 625 C C . ALA A 1 86 ? -3.827 -7.156 11.576 1.00 80.62 86 ALA A C 1
ATOM 627 O O . ALA A 1 86 ? -4.303 -6.980 10.456 1.00 80.62 86 ALA A O 1
ATOM 628 N N . ALA A 1 87 ? -3.505 -6.150 12.393 1.00 90.62 87 ALA A N 1
ATOM 629 C CA . ALA A 1 87 ? -3.611 -4.738 12.055 1.00 90.62 87 ALA A CA 1
ATOM 630 C C . ALA A 1 87 ? -2.387 -4.246 11.265 1.00 90.62 87 ALA A C 1
ATOM 632 O O . ALA A 1 87 ? -1.263 -4.700 11.499 1.00 90.62 87 ALA A O 1
ATOM 633 N N . ILE A 1 88 ? -2.599 -3.289 10.358 1.00 95.19 88 ILE A N 1
ATOM 634 C CA . ILE A 1 88 ? -1.517 -2.660 9.596 1.00 95.19 88 ILE A CA 1
ATOM 635 C C . ILE A 1 88 ? -0.956 -1.495 10.406 1.00 95.19 88 ILE A C 1
ATOM 637 O O . ILE A 1 88 ? -1.616 -0.487 10.625 1.00 95.19 88 ILE A O 1
ATOM 641 N N . GLN A 1 89 ? 0.287 -1.639 10.842 1.00 95.50 89 GLN A N 1
ATOM 642 C CA . GLN A 1 89 ? 1.036 -0.631 11.591 1.00 95.50 89 GLN A CA 1
ATOM 643 C C . GLN A 1 89 ? 2.503 -0.616 11.141 1.00 95.50 89 GLN A C 1
ATOM 645 O O . GLN A 1 89 ? 2.898 -1.368 10.242 1.00 95.50 89 GLN A O 1
ATOM 650 N N . LYS A 1 90 ? 3.343 0.207 11.774 1.00 95.19 90 LYS A N 1
ATOM 651 C CA . LYS A 1 90 ? 4.788 0.240 11.493 1.00 95.19 90 LYS A CA 1
ATOM 652 C C . LYS A 1 90 ? 5.400 -1.170 11.568 1.00 95.19 90 LYS A C 1
ATOM 654 O O . LYS A 1 90 ? 5.015 -1.983 12.402 1.00 95.19 90 LYS A O 1
ATOM 659 N N . MET A 1 91 ? 6.344 -1.459 10.676 1.00 93.31 91 MET A N 1
ATOM 660 C CA . MET A 1 91 ? 7.039 -2.746 10.505 1.00 93.31 91 MET A CA 1
ATOM 661 C C . MET A 1 91 ? 6.178 -3.931 10.035 1.00 93.31 91 MET A C 1
ATOM 663 O O . MET A 1 91 ? 6.707 -5.034 9.866 1.00 93.31 91 MET A O 1
ATOM 667 N N . THR A 1 92 ? 4.891 -3.717 9.741 1.00 94.75 92 THR A N 1
ATOM 668 C CA . THR A 1 92 ? 4.013 -4.771 9.212 1.00 94.75 92 THR A CA 1
ATOM 669 C C . THR A 1 92 ? 4.438 -5.157 7.800 1.00 94.75 92 THR A C 1
ATOM 671 O O . THR A 1 92 ? 4.669 -4.290 6.955 1.00 94.75 92 THR A O 1
ATOM 674 N N . ARG A 1 93 ? 4.533 -6.466 7.541 1.00 94.19 93 ARG A N 1
ATOM 675 C CA . ARG A 1 93 ? 4.736 -7.006 6.192 1.00 94.19 93 ARG A CA 1
ATOM 676 C C . ARG A 1 93 ? 3.424 -6.953 5.423 1.00 94.19 93 ARG A C 1
ATOM 678 O O . ARG A 1 93 ? 2.393 -7.389 5.934 1.00 94.19 93 ARG A O 1
ATOM 685 N N . VAL A 1 94 ? 3.480 -6.456 4.197 1.00 95.62 94 VAL A N 1
ATOM 686 C CA . VAL A 1 94 ? 2.305 -6.338 3.329 1.00 95.62 94 VAL A CA 1
ATOM 687 C C . VAL A 1 94 ? 2.583 -6.937 1.961 1.00 95.62 94 VAL A C 1
ATOM 689 O O . VAL A 1 94 ? 3.727 -6.999 1.507 1.00 95.62 94 VAL A O 1
ATOM 692 N N . ARG A 1 95 ? 1.514 -7.385 1.308 1.00 95.69 95 ARG A N 1
ATOM 693 C CA . ARG A 1 95 ? 1.530 -7.885 -0.058 1.00 95.69 95 ARG A CA 1
ATOM 694 C C . ARG A 1 95 ? 1.127 -6.755 -0.993 1.00 95.69 95 ARG A C 1
ATOM 696 O O . ARG A 1 95 ? 0.029 -6.216 -0.872 1.00 95.69 95 ARG A O 1
ATOM 703 N N . VAL A 1 96 ? 2.006 -6.423 -1.930 1.00 96.94 96 VAL A N 1
ATOM 704 C CA . VAL A 1 96 ? 1.681 -5.505 -3.024 1.00 96.94 96 VAL A CA 1
ATOM 705 C C . VAL A 1 96 ? 0.876 -6.267 -4.069 1.00 96.94 96 VAL A C 1
ATOM 707 O O . VAL A 1 96 ? 1.257 -7.374 -4.455 1.00 96.94 96 VAL A O 1
ATOM 710 N N . VAL A 1 97 ? -0.261 -5.707 -4.479 1.00 96.62 97 VAL A N 1
ATOM 711 C CA . VAL A 1 97 ? -1.245 -6.420 -5.310 1.00 96.62 97 VAL A CA 1
ATOM 712 C C . VAL A 1 97 ? -1.467 -5.803 -6.690 1.00 96.62 97 VAL A C 1
ATOM 714 O O . VAL A 1 97 ? -2.324 -6.241 -7.463 1.00 96.62 97 VAL A O 1
ATOM 717 N N . ASP A 1 98 ? -0.656 -4.815 -7.031 1.00 95.12 98 ASP A N 1
ATOM 718 C CA . ASP A 1 98 ? -0.588 -4.277 -8.378 1.00 95.12 98 ASP A CA 1
ATOM 719 C C . ASP A 1 98 ? 0.356 -5.098 -9.281 1.00 95.12 98 ASP A C 1
ATOM 721 O O . ASP A 1 98 ? 1.053 -6.030 -8.861 1.00 95.12 98 ASP A O 1
ATOM 725 N N . ASN A 1 99 ? 0.334 -4.784 -10.572 1.00 95.25 99 ASN A N 1
ATOM 726 C CA . ASN A 1 99 ? 1.295 -5.272 -11.558 1.00 95.25 99 ASN A CA 1
ATOM 727 C C . ASN A 1 99 ? 2.487 -4.316 -11.741 1.00 95.25 99 ASN A C 1
ATOM 729 O O . ASN A 1 99 ? 3.164 -4.399 -12.764 1.00 95.25 99 ASN A O 1
ATOM 733 N N . SER A 1 100 ? 2.741 -3.406 -10.795 1.00 95.19 100 SER A N 1
ATOM 734 C CA . SER A 1 100 ? 3.868 -2.483 -10.911 1.00 95.19 100 SER A CA 1
ATOM 735 C C . SER A 1 100 ? 5.193 -3.261 -10.947 1.00 95.19 100 SER A C 1
ATOM 737 O O . SER A 1 100 ? 5.321 -4.311 -10.298 1.00 95.19 100 SER A O 1
ATOM 739 N N . PRO A 1 101 ? 6.225 -2.752 -11.644 1.00 93.62 101 PRO A N 1
ATOM 740 C CA . PRO A 1 101 ? 7.539 -3.388 -11.621 1.00 93.62 101 PRO A CA 1
ATOM 741 C C . PRO A 1 101 ? 8.087 -3.443 -10.189 1.00 93.62 101 PRO A C 1
ATOM 743 O O . PRO A 1 101 ? 8.696 -4.432 -9.792 1.00 93.62 101 PRO A O 1
ATOM 746 N N . LEU A 1 102 ? 7.796 -2.440 -9.353 1.00 94.38 102 LEU A N 1
ATOM 747 C CA . LEU A 1 102 ? 8.227 -2.410 -7.956 1.00 94.38 102 LEU A CA 1
ATOM 748 C C . LEU A 1 102 ? 7.623 -3.551 -7.130 1.00 94.38 102 LEU A C 1
ATOM 750 O O . LEU A 1 102 ? 8.350 -4.151 -6.339 1.00 94.38 102 LEU A O 1
ATOM 754 N N . GLY A 1 103 ? 6.349 -3.886 -7.335 1.00 90.88 103 GLY A N 1
ATOM 755 C CA . GLY A 1 103 ? 5.672 -4.976 -6.632 1.00 90.88 103 GLY A CA 1
ATOM 756 C C . GLY A 1 103 ? 5.979 -6.374 -7.177 1.00 90.88 103 GLY A C 1
ATOM 757 O O . GLY A 1 103 ? 6.020 -7.326 -6.402 1.00 90.88 103 GLY A O 1
ATOM 758 N N . SER A 1 104 ? 6.203 -6.513 -8.489 1.00 91.81 104 SER A N 1
ATOM 759 C CA . SER A 1 104 ? 6.287 -7.833 -9.134 1.00 91.81 104 SER A CA 1
ATOM 760 C C . SER A 1 104 ? 7.668 -8.482 -9.072 1.00 91.81 104 SER A C 1
ATOM 762 O O . SER A 1 104 ? 7.760 -9.705 -9.000 1.00 91.81 104 SER A O 1
ATOM 764 N N . THR A 1 105 ? 8.747 -7.701 -9.147 1.00 93.31 105 THR A N 1
ATOM 765 C CA . THR A 1 105 ? 10.100 -8.275 -9.199 1.00 93.31 105 THR A CA 1
ATOM 766 C C . THR A 1 105 ? 10.588 -8.664 -7.786 1.00 93.31 105 THR A C 1
ATOM 768 O O . THR A 1 105 ? 10.384 -7.890 -6.844 1.00 93.31 105 THR A O 1
ATOM 771 N N . PRO A 1 106 ? 11.159 -9.869 -7.593 1.00 93.94 106 PRO A N 1
ATOM 772 C CA . PRO A 1 106 ? 11.513 -10.386 -6.271 1.00 93.94 106 PRO A CA 1
ATOM 773 C C . PRO A 1 106 ? 12.621 -9.565 -5.601 1.00 93.94 106 PRO A C 1
ATOM 775 O O . PRO A 1 106 ? 13.464 -8.963 -6.264 1.00 93.94 106 PRO A O 1
ATOM 778 N N . TRP A 1 107 ? 12.622 -9.534 -4.267 1.00 95.06 107 TRP A N 1
ATOM 779 C CA . TRP A 1 107 ? 13.634 -8.837 -3.472 1.00 95.06 107 TRP A CA 1
ATOM 780 C C . TRP A 1 107 ? 13.927 -9.589 -2.174 1.00 95.06 107 TRP A C 1
ATOM 782 O O . TRP A 1 107 ? 13.033 -10.200 -1.589 1.00 95.06 107 TRP A O 1
ATOM 792 N N . HIS A 1 108 ? 15.165 -9.498 -1.683 1.00 93.44 108 HIS A N 1
ATOM 793 C CA . HIS A 1 108 ? 15.628 -10.227 -0.494 1.00 93.44 108 HIS A CA 1
ATOM 794 C C . HIS A 1 108 ? 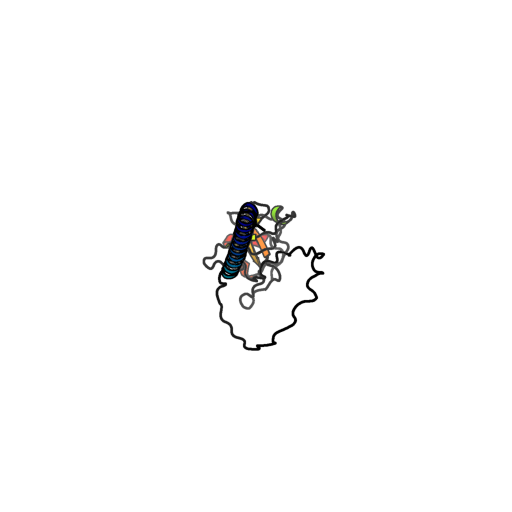14.890 -9.839 0.807 1.00 93.44 108 HIS A C 1
ATOM 796 O O . HIS A 1 108 ? 14.923 -10.570 1.796 1.00 93.44 108 HIS A O 1
ATOM 802 N N . ARG A 1 109 ? 14.227 -8.675 0.835 1.00 91.69 109 ARG A N 1
ATOM 803 C CA . ARG A 1 109 ? 13.404 -8.199 1.958 1.00 91.69 109 ARG A CA 1
ATOM 804 C C . ARG A 1 109 ? 11.972 -7.948 1.499 1.00 91.69 109 ARG A C 1
ATOM 806 O O . ARG A 1 109 ? 11.747 -7.229 0.530 1.00 91.69 109 ARG A O 1
ATOM 813 N N . ALA A 1 110 ? 11.014 -8.487 2.250 1.00 93.31 110 ALA A N 1
ATOM 814 C CA . ALA A 1 110 ? 9.596 -8.232 2.022 1.00 93.31 110 ALA A CA 1
ATOM 815 C C . ALA A 1 110 ? 9.242 -6.746 2.257 1.00 93.31 110 ALA A C 1
ATOM 817 O O . ALA A 1 110 ? 9.852 -6.115 3.130 1.00 93.31 110 ALA A O 1
ATOM 818 N N . PRO A 1 111 ? 8.233 -6.202 1.553 1.00 96.62 111 PRO A N 1
ATOM 819 C CA . PRO A 1 111 ? 7.790 -4.828 1.751 1.00 96.62 111 PRO A CA 1
ATOM 820 C C . PRO A 1 111 ? 7.257 -4.599 3.168 1.00 96.62 111 PRO A C 1
ATOM 822 O O . PRO A 1 111 ? 6.492 -5.414 3.695 1.00 96.62 111 PRO A O 1
ATOM 825 N N . ARG A 1 112 ? 7.660 -3.487 3.791 1.00 96.12 112 ARG A N 1
ATOM 826 C CA . ARG A 1 112 ? 7.277 -3.139 5.170 1.00 96.12 112 ARG A CA 1
ATOM 827 C C . ARG A 1 112 ? 6.767 -1.716 5.283 1.00 96.12 112 ARG A C 1
ATOM 829 O O . ARG A 1 112 ? 7.335 -0.803 4.691 1.00 96.12 112 ARG A O 1
ATOM 836 N N . VAL A 1 113 ? 5.726 -1.526 6.086 1.00 97.31 113 VAL A N 1
ATOM 837 C CA . VAL A 1 113 ? 5.173 -0.197 6.378 1.00 97.31 113 VAL A CA 1
ATOM 838 C C . VAL A 1 113 ? 6.110 0.563 7.319 1.00 97.31 113 VAL A C 1
ATOM 840 O O . VAL A 1 113 ? 6.470 0.054 8.378 1.00 97.31 113 VAL A O 1
ATOM 843 N N . ILE A 1 114 ? 6.495 1.783 6.952 1.00 96.88 114 ILE A N 1
ATOM 844 C CA . ILE A 1 114 ? 7.314 2.685 7.778 1.00 96.88 114 ILE A CA 1
ATOM 845 C C . ILE A 1 114 ? 6.424 3.674 8.538 1.00 96.88 114 ILE A C 1
ATOM 847 O O . ILE A 1 114 ? 6.653 3.947 9.716 1.00 96.88 114 ILE A O 1
ATOM 851 N N . HIS A 1 115 ? 5.405 4.211 7.866 1.00 97.00 115 HIS A N 1
ATOM 852 C CA . HIS A 1 115 ? 4.541 5.254 8.408 1.00 97.00 115 HIS A CA 1
ATOM 853 C C . HIS A 1 115 ? 3.086 5.015 8.009 1.00 97.00 115 HIS A C 1
ATOM 855 O O . HIS A 1 115 ? 2.808 4.611 6.882 1.00 97.00 115 HIS A O 1
ATOM 861 N N . VAL A 1 116 ? 2.169 5.286 8.931 1.00 97.75 116 VAL A N 1
ATOM 862 C CA . VAL A 1 116 ? 0.724 5.287 8.693 1.00 97.75 116 VAL A CA 1
ATOM 863 C C . VAL A 1 116 ? 0.270 6.728 8.860 1.00 97.75 116 VAL A C 1
ATOM 865 O O . VAL A 1 116 ? 0.609 7.344 9.865 1.00 97.75 116 VAL A O 1
ATOM 868 N N . TYR A 1 117 ? -0.459 7.275 7.887 1.00 96.25 117 TYR A N 1
ATOM 869 C CA . TYR A 1 117 ? -0.864 8.688 7.916 1.00 96.25 117 TYR A CA 1
ATOM 870 C C . TYR A 1 117 ? -2.018 8.983 8.896 1.00 96.25 117 TYR A C 1
ATOM 872 O O . TYR A 1 117 ? -2.425 10.130 9.058 1.00 96.25 117 TYR A O 1
ATOM 880 N N . THR A 1 118 ? -2.514 7.963 9.595 1.00 96.12 118 THR A N 1
ATOM 881 C CA . THR A 1 118 ? -3.555 8.055 10.622 1.00 96.12 118 THR A CA 1
ATOM 882 C C . THR A 1 118 ? -2.959 8.440 11.979 1.00 96.12 118 THR A C 1
ATOM 884 O O . THR A 1 118 ? -1.979 7.842 12.423 1.00 96.12 118 THR A O 1
ATOM 887 N N . LYS A 1 119 ? -3.611 9.359 12.708 1.00 95.56 119 LYS A N 1
ATOM 888 C CA . LYS A 1 119 ? -3.189 9.803 14.057 1.00 95.56 119 LYS A CA 1
ATOM 889 C C . LYS A 1 119 ? -3.043 8.650 15.064 1.00 95.56 119 LYS A C 1
ATOM 891 O O . LYS A 1 119 ? -2.160 8.676 15.909 1.00 95.56 119 LYS A O 1
ATOM 896 N N . ASN A 1 120 ? -3.872 7.614 14.932 1.00 92.56 120 ASN A N 1
ATOM 897 C CA . ASN A 1 120 ? -3.884 6.447 15.821 1.00 92.56 120 ASN A CA 1
ATOM 898 C C . ASN A 1 120 ? -2.713 5.472 15.582 1.00 92.56 120 ASN A C 1
ATOM 900 O O . ASN A 1 120 ? -2.558 4.514 16.332 1.00 92.56 120 ASN A O 1
ATOM 904 N N . GLY A 1 121 ? -1.937 5.642 14.503 1.00 93.75 121 GLY A N 1
ATOM 905 C CA . GLY A 1 121 ? -0.844 4.733 14.135 1.00 93.75 121 GLY A CA 1
ATOM 906 C C . GLY A 1 121 ? -1.278 3.355 13.610 1.00 93.75 121 GLY A C 1
ATOM 907 O O . GLY A 1 121 ? -0.419 2.531 13.292 1.00 93.75 121 GLY A O 1
ATOM 908 N N . VAL A 1 122 ? -2.588 3.114 13.484 1.00 95.00 122 VAL A N 1
ATOM 909 C CA . VAL A 1 122 ? -3.188 1.887 12.942 1.00 95.00 122 VAL A CA 1
ATOM 910 C C . VAL A 1 122 ? -3.914 2.214 11.641 1.00 95.00 122 VAL A C 1
ATOM 912 O O . VAL A 1 122 ? -4.785 3.082 11.629 1.00 95.00 122 VAL A O 1
ATOM 915 N N . GLY A 1 123 ? -3.552 1.518 10.565 1.00 95.94 123 GLY A N 1
ATOM 916 C CA . GLY A 1 123 ? -4.119 1.689 9.231 1.00 95.94 123 GLY A CA 1
ATOM 917 C C . GLY A 1 123 ? -5.289 0.743 8.971 1.00 95.94 123 GLY A C 1
ATOM 918 O O . GLY A 1 123 ? -5.195 -0.463 9.220 1.00 95.94 123 GLY A O 1
ATOM 919 N N . LYS A 1 124 ? -6.382 1.299 8.452 1.00 95.44 124 LYS A N 1
ATOM 920 C CA . LYS A 1 124 ? -7.581 0.590 7.986 1.00 95.44 124 LYS A CA 1
ATOM 921 C C . LYS A 1 124 ? -7.654 0.611 6.458 1.00 95.44 124 LYS A C 1
ATOM 923 O O . LYS A 1 124 ? -6.839 1.252 5.800 1.00 95.44 124 LYS A O 1
ATOM 928 N N . VAL A 1 125 ? -8.612 -0.118 5.883 1.00 95.19 125 VAL A N 1
ATOM 929 C CA . VAL A 1 125 ? -8.893 -0.022 4.442 1.00 95.19 125 VAL A CA 1
ATOM 930 C C . VAL A 1 125 ? -9.209 1.431 4.077 1.00 95.19 125 VAL A C 1
ATOM 932 O O . VAL A 1 125 ? -9.986 2.081 4.769 1.00 95.19 125 VAL A O 1
ATOM 935 N N . GLY A 1 126 ? -8.570 1.924 3.017 1.00 94.38 126 GLY A N 1
ATOM 936 C CA . GLY A 1 126 ? -8.673 3.302 2.539 1.00 94.38 126 GLY A CA 1
ATOM 937 C C . GLY A 1 126 ? -7.637 4.277 3.102 1.00 94.38 126 GLY A C 1
ATOM 938 O O . GLY A 1 126 ? -7.451 5.359 2.544 1.00 94.38 126 GLY A O 1
ATOM 939 N N . ASP A 1 127 ? -6.887 3.885 4.132 1.00 95.56 127 ASP A N 1
ATOM 940 C CA . ASP A 1 127 ? -5.817 4.725 4.664 1.00 95.56 127 ASP A CA 1
ATOM 941 C C . ASP A 1 127 ? -4.559 4.660 3.785 1.00 95.56 127 ASP A C 1
ATOM 943 O O . ASP A 1 127 ? -4.179 3.614 3.239 1.00 95.56 127 ASP A O 1
ATOM 947 N N . ARG A 1 128 ? -3.856 5.795 3.703 1.00 95.81 128 ARG A N 1
ATOM 948 C CA . ARG A 1 128 ? -2.535 5.892 3.072 1.00 95.81 128 ARG A CA 1
ATOM 949 C C . ARG A 1 128 ? -1.461 5.392 4.038 1.00 95.81 128 ARG A C 1
ATOM 951 O O . ARG A 1 128 ? -1.473 5.698 5.235 1.00 95.81 128 ARG A O 1
ATOM 958 N N . VAL A 1 129 ? -0.455 4.712 3.501 1.00 97.81 129 VAL A N 1
ATOM 959 C CA . VAL A 1 129 ? 0.743 4.278 4.229 1.00 97.81 129 VAL A CA 1
ATOM 960 C C . VAL A 1 129 ? 2.009 4.530 3.417 1.00 97.81 129 VAL A C 1
ATOM 962 O O . VAL A 1 129 ? 1.987 4.544 2.190 1.00 97.81 129 VAL A O 1
ATOM 965 N N . LEU A 1 130 ? 3.134 4.720 4.1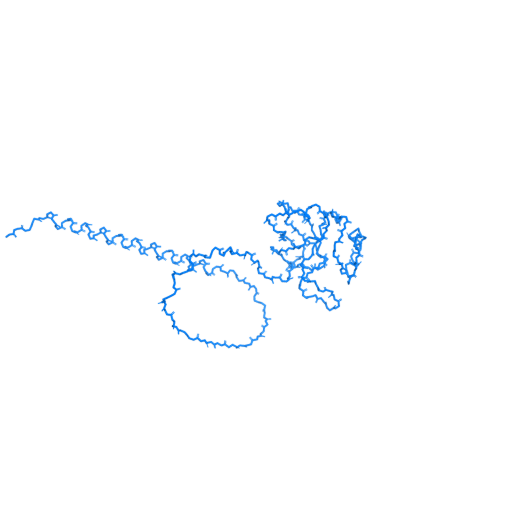01 1.00 98.06 130 LEU A N 1
ATOM 966 C CA . LEU A 1 130 ? 4.457 4.777 3.488 1.00 98.06 130 LEU A CA 1
ATOM 967 C C . LEU A 1 130 ? 5.117 3.405 3.585 1.00 98.06 130 LEU A C 1
ATOM 969 O O . LEU A 1 130 ? 5.274 2.859 4.680 1.00 98.06 130 LEU A O 1
ATOM 973 N N . LEU A 1 131 ? 5.528 2.869 2.445 1.00 97.94 131 LEU A N 1
ATOM 974 C CA . LEU A 1 131 ? 6.087 1.537 2.294 1.00 97.94 131 LEU A CA 1
ATOM 975 C C . LEU A 1 131 ? 7.571 1.595 1.927 1.00 97.94 131 LEU A C 1
ATOM 977 O O . LEU A 1 131 ? 7.970 2.348 1.041 1.00 97.94 131 LEU A O 1
ATOM 981 N N . ALA A 1 132 ? 8.375 0.755 2.576 1.00 97.50 132 ALA A N 1
ATOM 982 C CA . ALA A 1 132 ? 9.724 0.417 2.140 1.00 97.50 132 ALA A CA 1
ATOM 983 C C . ALA A 1 132 ? 9.659 -0.751 1.152 1.00 97.50 132 ALA A C 1
ATOM 985 O O . ALA A 1 132 ? 9.288 -1.862 1.542 1.00 97.50 132 ALA A O 1
ATOM 986 N N . ILE A 1 133 ? 10.045 -0.528 -0.103 1.00 96.62 133 ILE A N 1
ATOM 987 C CA . ILE A 1 133 ? 10.108 -1.565 -1.137 1.00 96.62 133 ILE A CA 1
ATOM 988 C C . ILE A 1 133 ? 11.377 -1.391 -1.974 1.00 96.62 133 ILE A C 1
ATOM 990 O O . ILE A 1 133 ? 11.677 -0.290 -2.423 1.00 96.62 133 ILE A O 1
ATOM 994 N N . LYS A 1 134 ? 12.150 -2.474 -2.150 1.00 94.38 134 LYS A N 1
ATOM 995 C CA . LYS A 1 134 ? 13.412 -2.491 -2.925 1.00 94.38 134 LYS A CA 1
ATOM 996 C C . LYS A 1 134 ? 14.415 -1.390 -2.554 1.00 94.38 134 LYS A C 1
ATOM 998 O O . LYS A 1 134 ? 15.030 -0.778 -3.414 1.00 94.38 134 LYS A O 1
ATOM 1003 N N . GLY A 1 135 ? 14.543 -1.094 -1.261 1.00 92.31 135 GLY A N 1
ATOM 1004 C CA . GLY A 1 135 ? 15.425 -0.023 -0.777 1.00 92.31 135 GLY A CA 1
ATOM 1005 C C . GLY A 1 135 ? 14.901 1.401 -1.015 1.00 92.31 135 GLY A C 1
ATOM 1006 O O . GLY A 1 135 ? 15.511 2.347 -0.536 1.00 92.31 135 GLY A O 1
ATOM 1007 N N . GLY A 1 136 ? 13.755 1.563 -1.683 1.00 95.56 136 GLY A N 1
ATOM 1008 C CA . GLY A 1 136 ? 13.066 2.838 -1.863 1.00 95.56 136 GLY A CA 1
ATOM 1009 C C . GLY A 1 136 ? 11.872 3.017 -0.923 1.00 95.56 136 GLY A C 1
ATOM 1010 O O . GLY A 1 136 ? 11.366 2.061 -0.327 1.00 95.56 136 GLY A O 1
ATOM 1011 N N . LYS A 1 137 ? 11.394 4.263 -0.827 1.00 96.75 137 LYS A N 1
ATOM 1012 C CA . LYS A 1 137 ? 10.130 4.623 -0.169 1.00 96.75 137 LYS A CA 1
ATOM 1013 C C . LYS A 1 137 ? 9.062 4.920 -1.222 1.00 96.75 137 LYS A C 1
ATOM 1015 O O . LYS A 1 137 ? 9.309 5.686 -2.151 1.00 96.75 137 LYS A O 1
ATOM 1020 N N . LYS A 1 138 ? 7.875 4.337 -1.078 1.00 97.44 138 LYS A N 1
ATOM 1021 C CA . LYS A 1 138 ? 6.706 4.630 -1.921 1.00 97.44 138 LYS A CA 1
ATOM 1022 C C . LYS A 1 138 ? 5.448 4.696 -1.076 1.00 97.44 138 LYS A C 1
ATOM 1024 O O . LYS A 1 138 ? 5.335 3.981 -0.083 1.00 97.44 138 LYS A O 1
ATOM 1029 N N . LYS A 1 139 ? 4.512 5.567 -1.446 1.00 97.75 139 LYS A N 1
ATOM 1030 C CA . LYS A 1 139 ? 3.194 5.591 -0.816 1.00 97.75 139 LYS A CA 1
ATOM 1031 C C . LYS A 1 139 ? 2.371 4.409 -1.323 1.00 97.75 139 LYS A C 1
ATOM 1033 O O . LYS A 1 139 ? 2.586 3.895 -2.418 1.00 97.75 139 LYS A O 1
ATOM 1038 N N . ALA A 1 140 ? 1.456 3.947 -0.491 1.00 97.75 140 ALA A N 1
ATOM 1039 C CA . ALA A 1 140 ? 0.540 2.876 -0.823 1.00 97.75 140 ALA A CA 1
ATOM 1040 C C . ALA A 1 140 ? -0.818 3.121 -0.163 1.00 97.75 140 ALA A C 1
ATOM 1042 O O . ALA A 1 140 ? -0.898 3.734 0.902 1.00 97.75 140 ALA A O 1
ATOM 1043 N N . LEU A 1 141 ? -1.870 2.619 -0.796 1.00 97.06 141 LEU A N 1
ATOM 1044 C CA . LEU A 1 141 ? -3.223 2.579 -0.263 1.00 97.06 141 LEU A CA 1
ATOM 1045 C C . LEU A 1 141 ? -3.502 1.186 0.301 1.00 97.06 141 LEU A C 1
ATOM 1047 O O . LEU A 1 141 ? -3.209 0.176 -0.350 1.00 97.06 141 LEU A O 1
ATOM 1051 N N . ILE A 1 142 ? -4.078 1.116 1.500 1.00 97.06 142 ILE A N 1
ATOM 1052 C CA . ILE A 1 142 ? -4.543 -0.153 2.064 1.00 97.06 142 ILE A CA 1
ATOM 1053 C C . ILE A 1 142 ? -5.858 -0.537 1.391 1.00 97.06 142 ILE A C 1
ATOM 1055 O O . ILE A 1 142 ? -6.856 0.167 1.520 1.00 97.06 142 ILE A O 1
ATOM 1059 N N . VAL A 1 143 ? -5.874 -1.692 0.729 1.00 96.31 143 VAL A N 1
ATOM 1060 C CA . VAL A 1 143 ? -7.078 -2.221 0.067 1.00 96.31 143 VAL A CA 1
ATOM 1061 C C . VAL A 1 143 ? -7.708 -3.391 0.816 1.00 96.31 143 VAL A C 1
ATOM 1063 O O . VAL A 1 143 ? -8.883 -3.681 0.634 1.00 96.31 143 VAL A O 1
ATOM 1066 N N . GLY A 1 144 ? -6.951 -4.057 1.687 1.00 95.62 144 GLY A N 1
ATOM 1067 C CA . GLY A 1 144 ? -7.458 -5.158 2.495 1.00 95.62 144 GLY A CA 1
ATOM 1068 C C . GLY A 1 144 ? -6.540 -5.471 3.667 1.00 95.62 144 GLY A C 1
ATOM 1069 O O . GLY A 1 144 ? -5.323 -5.308 3.577 1.00 95.62 144 GLY A O 1
ATOM 1070 N N . HIS A 1 145 ? -7.116 -5.929 4.773 1.00 95.31 145 HIS A N 1
ATOM 1071 C CA . HIS A 1 145 ? -6.366 -6.311 5.966 1.00 95.31 145 HIS A CA 1
ATOM 1072 C C . HIS A 1 145 ? -6.964 -7.539 6.653 1.00 95.31 145 HIS A C 1
ATOM 1074 O O . HIS A 1 145 ? -8.157 -7.825 6.521 1.00 95.31 145 HIS A O 1
ATOM 1080 N N . LYS A 1 146 ? -6.133 -8.224 7.448 1.00 93.94 146 LYS A N 1
ATOM 1081 C CA . LYS A 1 146 ? -6.511 -9.437 8.191 1.00 93.94 146 LYS A CA 1
ATOM 1082 C C . LYS A 1 146 ? -7.332 -9.170 9.451 1.00 93.94 146 LYS A C 1
ATOM 1084 O O . LYS A 1 146 ? -8.039 -10.062 9.934 1.00 93.94 146 LYS A O 1
ATOM 1089 N N . MET A 1 147 ? -7.231 -7.962 10.006 1.00 93.88 147 MET A N 1
ATOM 1090 C CA . MET A 1 147 ? -8.009 -7.540 11.171 1.00 93.88 147 MET A CA 1
ATOM 1091 C C . MET A 1 147 ? -9.518 -7.602 10.863 1.00 93.88 147 MET A C 1
ATOM 1093 O O . MET A 1 147 ? -9.918 -7.168 9.782 1.00 93.88 147 MET A O 1
ATOM 1097 N N . PRO A 1 148 ? -10.365 -8.130 11.766 1.00 92.62 148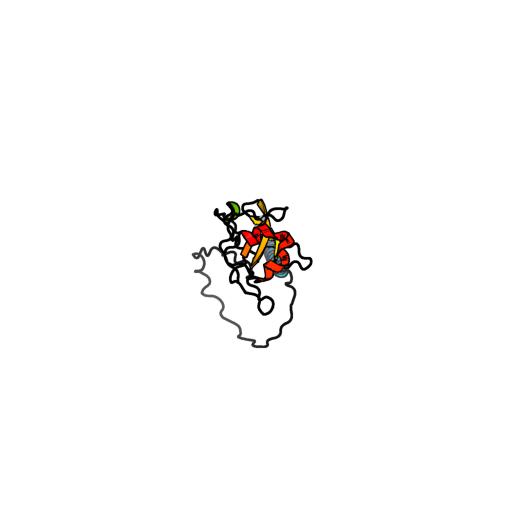 PRO A N 1
ATOM 1098 C CA . PRO A 1 148 ? -11.813 -8.045 11.595 1.00 92.62 148 PRO A CA 1
ATOM 1099 C C . PRO A 1 148 ? -12.252 -6.573 11.588 1.00 92.62 148 PRO A C 1
ATOM 1101 O O . PRO A 1 148 ? -11.868 -5.797 12.464 1.00 92.62 148 PRO A O 1
ATOM 1104 N N . GLY A 1 149 ? -13.001 -6.188 10.557 1.00 90.88 149 GLY A N 1
ATOM 1105 C CA . GLY A 1 149 ? -13.502 -4.829 10.369 1.00 90.88 149 GLY A CA 1
ATOM 1106 C C . GLY A 1 149 ? -14.877 -4.602 10.999 1.00 90.88 149 GLY A C 1
ATOM 1107 O O . GLY A 1 149 ? -15.313 -5.333 11.889 1.00 90.88 149 GLY A O 1
ATOM 1108 N N . LYS A 1 150 ? -15.573 -3.572 10.508 1.00 90.94 150 LYS A N 1
ATOM 1109 C CA . LYS A 1 150 ? -16.990 -3.348 10.818 1.00 90.94 150 LYS A CA 1
ATOM 1110 C C . LYS A 1 150 ? -17.840 -4.505 10.273 1.00 90.94 150 LYS A C 1
ATOM 1112 O O . LYS A 1 150 ? -17.425 -5.208 9.352 1.00 90.94 150 LYS A O 1
ATOM 1117 N N . ARG A 1 151 ? -19.044 -4.680 10.829 1.00 92.56 151 ARG A N 1
ATOM 1118 C CA . ARG A 1 151 ? -20.042 -5.610 10.274 1.00 92.56 151 ARG A CA 1
ATOM 1119 C C . ARG A 1 151 ? -20.313 -5.249 8.809 1.00 92.56 151 ARG A C 1
ATOM 1121 O O . ARG A 1 151 ? -20.268 -4.072 8.470 1.00 92.56 151 ARG A O 1
ATOM 1128 N N . MET A 1 152 ? -20.578 -6.259 7.982 1.00 92.56 152 MET A N 1
ATOM 1129 C CA . MET A 1 152 ? -20.788 -6.142 6.528 1.00 92.56 152 MET A CA 1
ATOM 1130 C C . MET A 1 152 ? -19.559 -5.757 5.685 1.00 92.56 152 MET A C 1
ATOM 1132 O O . MET A 1 152 ? -19.679 -5.698 4.467 1.00 92.56 152 MET A O 1
ATOM 1136 N N . ASN A 1 153 ? -18.370 -5.568 6.274 1.00 92.31 153 ASN A N 1
ATOM 1137 C CA . ASN A 1 153 ? -17.142 -5.372 5.495 1.00 92.31 153 ASN A CA 1
ATOM 1138 C C . ASN A 1 153 ? -16.412 -6.703 5.261 1.00 92.31 153 ASN A C 1
ATOM 1140 O O . ASN A 1 153 ? -16.293 -7.503 6.197 1.00 92.31 153 ASN A O 1
ATOM 1144 N N . PRO A 1 154 ? -15.846 -6.931 4.061 1.00 95.19 154 PRO A N 1
ATOM 1145 C CA . PRO A 1 154 ? -15.092 -8.144 3.787 1.00 95.19 154 PRO A CA 1
ATOM 1146 C C . PRO A 1 154 ? -13.790 -8.177 4.592 1.00 95.19 154 PRO A C 1
ATOM 1148 O O . PRO A 1 154 ? -13.118 -7.162 4.803 1.00 95.19 154 PRO A O 1
ATOM 1151 N N . ARG A 1 155 ? -13.416 -9.383 5.018 1.00 94.75 155 ARG A N 1
ATOM 1152 C CA . ARG A 1 155 ? -12.145 -9.670 5.683 1.00 94.75 155 ARG A CA 1
ATOM 1153 C C . ARG A 1 155 ? -11.250 -10.442 4.723 1.00 94.75 155 ARG A C 1
ATOM 1155 O O . ARG A 1 155 ? -11.674 -11.448 4.169 1.00 94.75 155 ARG A O 1
ATOM 1162 N N . PHE A 1 156 ? -10.008 -9.994 4.568 1.00 94.81 156 PHE A N 1
ATOM 1163 C CA . PHE A 1 156 ? -9.025 -10.654 3.710 1.00 94.81 156 PHE A CA 1
ATOM 1164 C C . PHE A 1 156 ? -8.049 -11.489 4.540 1.00 94.81 156 PHE A C 1
ATOM 1166 O O . PHE A 1 156 ? -7.736 -11.136 5.674 1.00 94.81 156 PHE A O 1
ATOM 1173 N N . ASP A 1 157 ? -7.503 -12.560 3.969 1.00 93.19 157 ASP A N 1
ATOM 1174 C CA . ASP A 1 157 ? -6.494 -13.375 4.661 1.00 93.19 157 ASP A CA 1
ATOM 1175 C C . ASP A 1 157 ? -5.119 -12.698 4.710 1.00 93.19 157 ASP A C 1
ATOM 1177 O O . ASP A 1 157 ? -4.349 -12.886 5.658 1.00 93.19 157 ASP A O 1
ATOM 1181 N N . SER A 1 158 ? -4.816 -11.884 3.693 1.00 93.81 158 SER A N 1
ATOM 1182 C CA . SER A 1 158 ? -3.562 -11.149 3.550 1.00 93.81 158 SER A CA 1
ATOM 1183 C C . SER A 1 158 ? -3.754 -9.639 3.676 1.00 93.81 158 SER A C 1
ATOM 1185 O O . SER A 1 158 ? -4.764 -9.075 3.257 1.00 93.81 158 SER A O 1
ATOM 1187 N N . ASN A 1 159 ? -2.732 -8.968 4.213 1.00 95.25 159 ASN A N 1
ATOM 1188 C CA . ASN A 1 159 ? -2.653 -7.510 4.210 1.00 95.25 159 ASN A CA 1
ATOM 1189 C C . ASN A 1 159 ? -2.253 -7.040 2.810 1.00 95.25 159 ASN A C 1
ATOM 1191 O O . ASN A 1 159 ? -1.103 -7.214 2.399 1.00 95.25 159 ASN A O 1
ATOM 1195 N N . ASN A 1 160 ? -3.214 -6.476 2.093 1.00 96.25 160 ASN A N 1
ATOM 1196 C CA . ASN A 1 160 ? -3.118 -6.119 0.688 1.00 96.25 160 ASN A CA 1
ATOM 1197 C C . ASN A 1 160 ? -2.980 -4.604 0.543 1.00 96.25 160 ASN A C 1
ATOM 1199 O O . ASN A 1 160 ? -3.766 -3.839 1.109 1.00 96.25 160 ASN A O 1
ATOM 1203 N N . VAL A 1 161 ? -1.997 -4.179 -0.248 1.00 97.44 161 VAL A N 1
ATOM 1204 C CA . VAL A 1 161 ? -1.758 -2.768 -0.564 1.00 97.44 161 VAL A CA 1
ATOM 1205 C C . VAL A 1 161 ? -1.557 -2.563 -2.064 1.00 97.44 161 VAL A C 1
ATOM 1207 O O . VAL A 1 161 ? -1.069 -3.451 -2.767 1.00 97.44 161 VAL A O 1
ATOM 1210 N N . VAL A 1 162 ? -1.912 -1.375 -2.541 1.00 97.44 162 VAL A N 1
ATOM 1211 C CA . VAL A 1 162 ? -1.670 -0.915 -3.917 1.00 97.44 162 VAL A CA 1
ATOM 1212 C C . VAL A 1 162 ? -0.742 0.289 -3.858 1.00 97.44 162 VAL A C 1
ATOM 1214 O O . VAL A 1 162 ? -0.946 1.167 -3.021 1.00 97.44 162 VAL A O 1
ATOM 1217 N N . LEU A 1 163 ? 0.294 0.333 -4.697 1.00 97.50 163 LEU A N 1
ATOM 1218 C CA . LEU A 1 163 ? 1.220 1.461 -4.709 1.00 97.50 163 LEU A CA 1
ATOM 1219 C C . LEU A 1 163 ? 0.571 2.679 -5.365 1.00 97.50 163 LEU A C 1
ATOM 1221 O O . LEU A 1 163 ? -0.069 2.575 -6.415 1.00 97.50 163 LEU A O 1
ATOM 1225 N N . ILE A 1 164 ? 0.770 3.834 -4.738 1.00 96.81 164 ILE A N 1
ATOM 1226 C CA . ILE A 1 164 ? 0.288 5.123 -5.222 1.00 96.81 164 ILE A CA 1
ATOM 1227 C C . ILE A 1 164 ? 1.435 6.127 -5.258 1.00 96.81 164 ILE A C 1
ATOM 1229 O O . ILE A 1 164 ? 2.399 6.057 -4.487 1.00 96.81 164 ILE A O 1
ATOM 1233 N N . GLU A 1 165 ? 1.314 7.088 -6.155 1.00 95.12 165 GLU A N 1
ATOM 1234 C CA . GLU A 1 165 ? 2.184 8.252 -6.202 1.00 95.12 165 GLU A CA 1
ATOM 1235 C C . GLU A 1 165 ? 1.762 9.302 -5.172 1.00 95.12 165 GLU A C 1
ATOM 1237 O O . GLU A 1 165 ? 0.721 9.197 -4.518 1.00 95.12 165 GLU A O 1
ATOM 1242 N N . ASP A 1 166 ? 2.565 10.355 -5.039 1.00 92.50 166 ASP A N 1
ATOM 1243 C CA . ASP A 1 166 ? 2.233 11.486 -4.173 1.00 92.50 166 ASP A CA 1
ATOM 1244 C C . ASP A 1 166 ? 0.950 12.206 -4.615 1.00 92.50 166 ASP A C 1
ATOM 1246 O O . ASP A 1 166 ? 0.224 12.717 -3.765 1.00 92.50 166 ASP A O 1
ATOM 1250 N N . ASN A 1 167 ? 0.637 12.130 -5.912 1.00 91.19 167 ASN A N 1
ATOM 1251 C CA . ASN A 1 167 ? -0.543 12.710 -6.553 1.00 91.19 167 ASN A CA 1
ATOM 1252 C C . ASN A 1 167 ? -1.820 11.863 -6.382 1.00 91.19 167 ASN A C 1
ATOM 1254 O O . ASN A 1 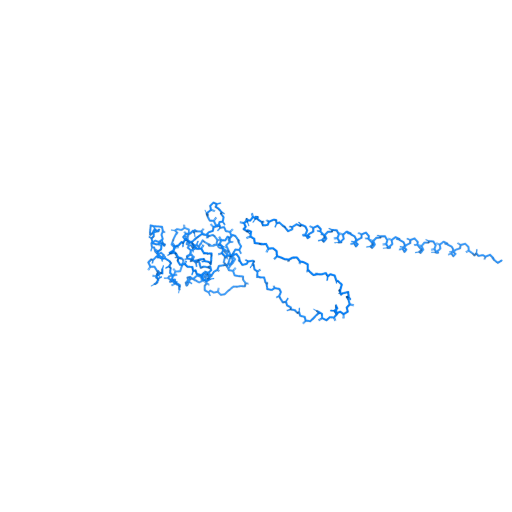167 ? -2.864 12.237 -6.900 1.00 91.19 167 ASN A O 1
ATOM 1258 N N . GLY A 1 168 ? -1.745 10.690 -5.741 1.00 88.94 168 GLY A N 1
ATOM 1259 C CA . GLY A 1 168 ? -2.886 9.772 -5.589 1.00 88.94 168 GLY A CA 1
ATOM 1260 C C . GLY A 1 168 ? -3.143 8.847 -6.788 1.00 88.94 168 GLY A C 1
ATOM 1261 O O . GLY A 1 168 ? -3.956 7.929 -6.691 1.00 88.94 168 GLY A O 1
ATOM 1262 N N . ASN A 1 169 ? -2.410 9.013 -7.893 1.00 94.69 169 ASN A N 1
ATOM 1263 C CA . ASN A 1 169 ? -2.474 8.093 -9.031 1.00 94.69 169 ASN A CA 1
ATOM 1264 C C . ASN A 1 169 ? -1.885 6.713 -8.662 1.00 94.69 169 ASN A C 1
ATOM 1266 O O . ASN A 1 169 ? -0.866 6.654 -7.964 1.00 94.69 169 ASN A O 1
ATOM 1270 N N . PRO A 1 170 ? -2.472 5.601 -9.141 1.00 96.62 170 PRO A N 1
ATOM 1271 C CA . PRO A 1 170 ? -1.904 4.270 -8.950 1.00 96.62 170 PRO A CA 1
ATOM 1272 C C . PRO A 1 170 ? -0.629 4.098 -9.785 1.00 96.62 170 PRO A C 1
ATOM 1274 O O . PRO A 1 170 ? -0.574 4.499 -10.943 1.00 96.62 170 PRO A O 1
ATOM 1277 N N . THR A 1 171 ? 0.397 3.468 -9.211 1.00 95.94 171 THR A N 1
ATOM 1278 C CA . THR A 1 171 ? 1.661 3.193 -9.922 1.00 95.94 171 THR A CA 1
ATOM 1279 C C . THR A 1 171 ? 1.541 2.008 -10.889 1.00 95.94 171 THR A C 1
ATOM 1281 O O . THR A 1 171 ? 2.272 1.930 -11.872 1.00 95.94 171 THR A O 1
ATOM 1284 N N . GLY A 1 172 ? 0.655 1.049 -10.604 1.00 94.81 172 GLY A N 1
ATOM 1285 C CA . GLY A 1 172 ? 0.375 -0.084 -11.489 1.00 94.81 172 GLY A CA 1
ATOM 1286 C C . GLY A 1 172 ? -0.852 0.142 -12.372 1.00 94.81 172 GLY A C 1
ATOM 1287 O O . GLY A 1 172 ? -1.765 0.878 -12.012 1.00 94.81 172 GLY A O 1
ATOM 1288 N N . THR A 1 173 ? -0.894 -0.555 -13.504 1.00 95.81 173 THR A N 1
ATOM 1289 C CA . THR A 1 173 ? -1.985 -0.495 -14.493 1.00 95.81 173 THR A CA 1
ATOM 1290 C C . THR A 1 173 ? -3.121 -1.477 -14.203 1.00 95.81 173 THR A C 1
ATOM 1292 O O . THR A 1 173 ? -4.205 -1.322 -14.747 1.00 95.81 173 THR A O 1
ATOM 1295 N N . ARG A 1 174 ? -2.896 -2.523 -13.393 1.00 95.44 174 ARG A N 1
ATOM 1296 C CA . ARG A 1 174 ? -3.897 -3.560 -13.089 1.00 95.44 174 ARG A CA 1
ATOM 1297 C C . ARG A 1 174 ? -3.778 -4.076 -11.660 1.00 95.44 174 ARG A C 1
ATOM 1299 O O . ARG A 1 174 ? -2.692 -4.456 -11.218 1.00 95.44 174 ARG A O 1
ATOM 1306 N N . ILE A 1 175 ? -4.916 -4.182 -10.974 1.00 96.62 175 ILE A N 1
ATOM 1307 C CA . ILE A 1 175 ? -5.019 -4.764 -9.627 1.00 96.62 175 ILE A CA 1
ATOM 1308 C C . ILE A 1 175 ? -5.421 -6.243 -9.732 1.00 96.62 175 ILE A C 1
ATOM 1310 O O . ILE A 1 175 ? -6.381 -6.590 -10.423 1.00 96.62 175 ILE A O 1
ATOM 1314 N N . LYS A 1 176 ? -4.668 -7.128 -9.063 1.00 92.50 176 LYS A N 1
ATOM 1315 C CA . LYS A 1 176 ? -4.822 -8.595 -9.172 1.00 92.50 176 LYS A CA 1
ATOM 1316 C C . LYS A 1 176 ? -5.891 -9.195 -8.249 1.00 92.50 176 LYS A C 1
ATOM 1318 O O . LYS A 1 176 ? -6.338 -10.307 -8.510 1.00 92.50 176 LYS A O 1
ATOM 1323 N N . VAL A 1 177 ? -6.267 -8.510 -7.169 1.00 95.19 177 VAL A N 1
ATOM 1324 C CA . VAL A 1 177 ? -7.249 -8.988 -6.170 1.00 95.19 177 VAL A CA 1
ATOM 1325 C C . VAL A 1 177 ? -8.539 -8.177 -6.222 1.00 95.19 177 VAL A C 1
ATOM 1327 O O . VAL A 1 177 ? -8.504 -7.038 -6.689 1.00 95.19 177 VAL A O 1
ATOM 1330 N N . PRO A 1 178 ? -9.664 -8.728 -5.731 1.00 95.88 178 PRO A N 1
ATOM 1331 C CA . PRO A 1 178 ? -10.879 -7.945 -5.556 1.00 95.88 178 PRO A CA 1
ATOM 1332 C C . PRO A 1 178 ? -10.682 -6.809 -4.546 1.00 95.88 178 PRO A C 1
ATOM 1334 O O . PRO A 1 178 ? -9.972 -6.969 -3.549 1.00 95.88 178 PRO A O 1
ATOM 1337 N N . LEU A 1 179 ? -11.342 -5.682 -4.802 1.00 96.19 179 LEU A N 1
ATOM 1338 C CA . LEU A 1 179 ? -11.399 -4.544 -3.890 1.00 96.19 179 LEU A CA 1
ATOM 1339 C C . LEU A 1 179 ? -12.718 -4.526 -3.111 1.00 96.19 179 LEU A C 1
ATOM 1341 O O . LEU A 1 179 ? -13.749 -4.902 -3.657 1.00 96.19 179 LEU A O 1
ATOM 1345 N N . PRO A 1 180 ? -12.730 -4.057 -1.859 1.00 95.62 180 PRO A N 1
ATOM 1346 C CA . PRO A 1 180 ? -13.977 -3.863 -1.137 1.00 95.62 180 PRO A CA 1
ATOM 1347 C C . PRO A 1 180 ? -14.819 -2.712 -1.712 1.00 95.62 180 PRO A C 1
ATOM 1349 O O . PRO A 1 180 ? -14.289 -1.653 -2.051 1.00 95.62 180 PRO A O 1
ATOM 1352 N N . THR A 1 181 ? -16.137 -2.896 -1.764 1.00 94.94 181 THR A N 1
ATOM 1353 C CA . THR A 1 181 ? -17.115 -1.925 -2.298 1.00 94.94 181 THR A CA 1
ATOM 1354 C C . THR A 1 181 ? -17.114 -0.572 -1.583 1.00 94.94 181 THR A C 1
ATOM 1356 O O . THR A 1 181 ? -17.216 0.454 -2.251 1.00 94.94 181 THR A O 1
ATOM 1359 N N . HIS A 1 182 ? -16.909 -0.536 -0.261 1.00 92.19 182 HIS A N 1
ATOM 1360 C CA . HIS A 1 182 ? -16.879 0.715 0.515 1.00 92.19 182 HIS A CA 1
ATOM 1361 C C . HIS A 1 182 ? -15.748 1.678 0.110 1.00 92.19 182 HIS A C 1
ATOM 1363 O O . HIS A 1 182 ? -15.809 2.861 0.426 1.00 92.19 182 HIS A O 1
ATOM 1369 N N . LEU A 1 183 ? -14.725 1.224 -0.631 1.00 92.81 183 LEU A N 1
ATOM 1370 C CA . LEU A 1 183 ? -13.710 2.132 -1.186 1.00 92.81 183 LEU A CA 1
ATOM 1371 C C . LEU A 1 183 ? -14.288 3.117 -2.215 1.00 92.81 183 LEU A C 1
ATOM 1373 O O . LEU A 1 183 ? -13.654 4.136 -2.483 1.00 92.81 183 LEU A O 1
ATOM 1377 N N . ARG A 1 184 ? -15.478 2.843 -2.768 1.00 92.50 184 ARG A N 1
ATOM 1378 C CA . ARG A 1 184 ? -16.186 3.747 -3.688 1.00 92.50 184 ARG A CA 1
ATOM 1379 C C . ARG A 1 184 ? -16.678 5.027 -3.019 1.00 92.50 184 ARG A C 1
ATOM 1381 O O . ARG A 1 184 ? -16.841 6.027 -3.696 1.00 92.50 184 ARG A O 1
ATOM 1388 N N . GLU A 1 185 ? -16.827 5.049 -1.697 1.00 90.56 185 GLU A N 1
ATOM 1389 C CA . GLU A 1 185 ? -17.161 6.285 -0.973 1.00 90.56 185 GLU A CA 1
ATOM 1390 C C . GLU A 1 185 ? -16.071 7.364 -1.140 1.00 90.56 185 GLU A C 1
ATOM 1392 O O . GLU A 1 185 ? -16.338 8.552 -0.995 1.00 90.56 185 GLU A O 1
ATOM 1397 N N . MET A 1 186 ? -14.842 6.965 -1.493 1.00 83.81 186 MET A N 1
ATOM 1398 C CA . MET A 1 186 ? -13.688 7.852 -1.684 1.00 83.81 186 MET A CA 1
ATOM 1399 C C . MET A 1 186 ? -13.361 8.104 -3.166 1.00 83.81 186 MET A C 1
ATOM 1401 O O . MET A 1 186 ? -12.201 8.331 -3.521 1.00 83.81 186 MET A O 1
ATOM 1405 N N . GLU A 1 187 ? -14.356 8.033 -4.051 1.00 79.69 187 GLU A N 1
ATOM 1406 C CA . GLU A 1 187 ? -14.163 8.114 -5.505 1.00 79.69 187 GLU A CA 1
ATOM 1407 C C . GLU A 1 187 ? -13.536 9.435 -5.978 1.00 79.69 187 GLU A C 1
ATOM 1409 O O . GLU A 1 187 ? -12.903 9.449 -7.028 1.00 79.69 187 GLU A O 1
ATOM 1414 N N . GLY A 1 188 ? -13.590 10.509 -5.183 1.00 84.69 188 GLY A N 1
ATOM 1415 C CA . GLY A 1 188 ? -12.894 11.768 -5.482 1.00 84.69 188 GLY A CA 1
ATOM 1416 C C . GLY A 1 188 ? -11.365 11.639 -5.509 1.00 84.69 188 GLY A C 1
ATOM 1417 O O . GLY A 1 188 ? -10.727 12.008 -6.490 1.00 84.69 188 GLY A O 1
ATOM 1418 N N . ASP A 1 189 ? -10.767 11.062 -4.465 1.00 87.31 189 ASP A N 1
ATOM 1419 C CA . ASP A 1 189 ? -9.305 11.014 -4.310 1.00 87.31 189 ASP A CA 1
ATOM 1420 C C . ASP A 1 189 ? -8.639 9.912 -5.150 1.00 87.31 189 ASP A C 1
ATOM 1422 O O . ASP A 1 189 ? -7.463 10.014 -5.504 1.00 87.31 189 ASP A O 1
ATOM 1426 N N . TYR A 1 190 ? -9.370 8.829 -5.439 1.00 92.31 190 TYR A N 1
ATOM 1427 C CA . TYR A 1 190 ? -8.806 7.609 -6.028 1.00 92.31 190 TYR A CA 1
ATOM 1428 C C . TYR A 1 190 ? -9.598 7.080 -7.227 1.00 92.31 190 TYR A C 1
ATOM 1430 O O . TYR A 1 190 ? -9.584 5.873 -7.488 1.00 92.31 190 TYR A O 1
ATOM 1438 N N . SER A 1 191 ? -10.252 7.954 -7.997 1.00 93.25 191 SER A N 1
ATOM 1439 C CA . SER A 1 191 ? -11.095 7.553 -9.138 1.00 93.25 191 SER A CA 1
ATOM 1440 C C . SER A 1 191 ? -10.339 6.655 -10.122 1.00 93.25 191 SER A C 1
ATOM 1442 O O . SER A 1 191 ? -10.838 5.614 -10.542 1.00 93.25 191 SER A O 1
ATOM 1444 N N . LYS A 1 192 ? -9.078 6.993 -10.429 1.00 93.50 192 LYS A N 1
ATOM 1445 C CA . LYS A 1 192 ? -8.234 6.195 -11.338 1.00 93.50 192 LYS A CA 1
ATOM 1446 C C . LYS A 1 192 ? -7.899 4.806 -10.791 1.00 93.50 192 LYS A C 1
ATOM 1448 O O . LYS A 1 192 ? -7.782 3.860 -11.561 1.00 93.50 192 LYS A O 1
ATOM 1453 N N . LEU A 1 193 ? -7.740 4.668 -9.474 1.00 94.00 193 LEU A N 1
ATOM 1454 C CA . LEU A 1 193 ? -7.465 3.377 -8.839 1.00 94.00 193 LEU A CA 1
ATOM 1455 C C . LEU A 1 193 ? -8.709 2.483 -8.883 1.00 94.00 193 LEU A C 1
ATOM 1457 O O . LEU A 1 193 ? -8.598 1.302 -9.212 1.00 94.00 193 LEU A O 1
ATOM 1461 N N . LEU A 1 194 ? -9.885 3.054 -8.606 1.00 94.12 194 LEU A N 1
ATOM 1462 C CA . LEU A 1 194 ? -11.164 2.348 -8.683 1.00 94.12 194 LEU A CA 1
ATOM 1463 C C . LEU A 1 194 ? -11.503 1.928 -10.120 1.00 94.12 194 LEU A C 1
ATOM 1465 O O . LEU A 1 194 ? -11.985 0.816 -10.317 1.00 94.12 194 LEU A O 1
ATOM 1469 N N . ALA A 1 195 ? -11.183 2.757 -11.117 1.00 93.81 195 ALA A N 1
ATOM 1470 C CA . ALA A 1 195 ? -11.393 2.443 -12.532 1.00 93.81 195 ALA A CA 1
ATOM 1471 C C . ALA A 1 195 ? -10.555 1.247 -13.024 1.00 93.81 195 ALA A C 1
ATOM 1473 O O . ALA A 1 195 ? -10.982 0.499 -13.898 1.00 93.81 195 ALA A O 1
ATOM 1474 N N . ILE A 1 196 ? -9.366 1.042 -12.453 1.00 95.69 196 ILE A N 1
ATOM 1475 C CA . ILE A 1 196 ? -8.461 -0.065 -12.803 1.00 95.69 196 ILE A CA 1
ATOM 1476 C C . ILE A 1 196 ? -8.872 -1.393 -12.133 1.00 95.69 196 ILE A C 1
ATOM 1478 O O . ILE A 1 196 ? -8.423 -2.480 -12.523 1.00 95.69 196 ILE A O 1
ATOM 1482 N N . ALA A 1 197 ? -9.698 -1.336 -11.091 1.00 94.62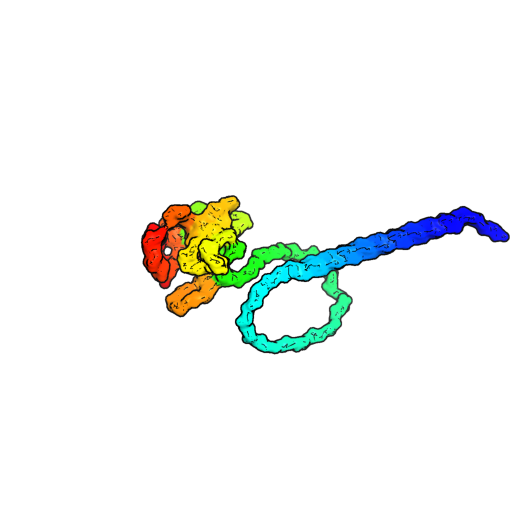 197 ALA A N 1
ATOM 1483 C CA . ALA A 1 197 ? -10.096 -2.514 -10.340 1.00 94.62 197 ALA A CA 1
ATOM 1484 C C . ALA A 1 197 ? -11.040 -3.407 -11.155 1.00 94.62 197 ALA A C 1
ATOM 1486 O O . ALA A 1 197 ? -12.052 -2.963 -11.684 1.00 94.62 197 ALA A O 1
ATOM 1487 N N . SER A 1 198 ? -10.720 -4.701 -11.226 1.00 92.31 198 SER A N 1
ATOM 1488 C CA . SER A 1 198 ? -11.482 -5.650 -12.049 1.00 92.31 198 SER A CA 1
ATOM 1489 C C . SER A 1 198 ? -12.693 -6.262 -11.343 1.00 92.31 198 SER A C 1
ATOM 1491 O O . SER A 1 198 ? -13.648 -6.662 -12.001 1.00 92.31 198 SER A O 1
ATOM 1493 N N . ARG A 1 199 ? -12.646 -6.399 -10.014 1.00 94.56 199 ARG A N 1
ATOM 1494 C CA . ARG A 1 199 ? -13.675 -7.079 -9.214 1.00 94.56 199 ARG A CA 1
ATOM 1495 C C . ARG A 1 199 ? -13.877 -6.354 -7.893 1.00 94.56 199 ARG A C 1
ATOM 1497 O O . ARG A 1 199 ? -12.898 -5.910 -7.289 1.00 94.56 199 ARG A O 1
ATOM 1504 N N . PHE A 1 200 ? -15.125 -6.306 -7.438 1.00 95.62 200 PHE A N 1
ATOM 1505 C CA . PHE A 1 200 ? -15.511 -5.732 -6.153 1.00 95.62 200 PHE A CA 1
ATOM 1506 C C . PHE A 1 200 ? -16.220 -6.772 -5.282 1.00 95.62 200 PHE A C 1
ATOM 1508 O O . PHE A 1 200 ? -16.903 -7.643 -5.821 1.00 95.62 200 PHE A O 1
ATOM 1515 N N . VAL A 1 201 ? -16.015 -6.695 -3.964 1.00 93.69 201 VAL A N 1
ATOM 1516 C CA . VAL A 1 201 ? -16.613 -7.569 -2.934 1.00 93.69 201 VAL A CA 1
ATOM 1517 C C . VAL A 1 201 ? -17.233 -6.729 -1.825 1.00 93.69 201 VAL A C 1
ATOM 1519 O O . VAL A 1 201 ? -16.682 -5.647 -1.512 1.00 93.69 201 VAL A O 1
#

InterPro domains:
  IPR000218 Large ribosomal subunit protein uL14 [MF_01367] (87-201)
  IPR000218 Large ribosomal subunit protein uL14 [PF00238] (88-200)
  IPR000218 Large ribosomal subunit protein uL14 [SM01374] (87-201)
  IPR036853 Large ribosomal subunit protein uL14 superfamily [G3DSA:2.40.150.20] (87-201)
  IPR036853 Large ribosomal subunit protein uL14 superfamily [SSF50193] (88-201)

pLDDT: mean 77.28, std 21.61, range [32.91, 98.06]

Foldseek 3Di:
DDDDPVVVVVVVVVVVVVVVVVVVVVVVVVVVVVVVVVVVVPPDDDPDDDDDDDDDDDDDDDDDDDPPPDPPPDPPPPPPDDPPDQWAAFQDFAQEFFPAPQRPDDDPDGKTFHAWPDPVRTDDQQTKTWIQTPNDIFIKGFQATQDDDDPPWDHDNGRYIFTAHPQLATNHQAGRDAGEPVNVVVCPSNVNVVVRGDHYD

Radius of gyration: 30.03 Å; chains: 1; bounding box: 89×49×73 Å